Protein AF-0000000077107882 (afdb_homodimer)

Solvent-accessible surface area (backbone atoms only — not comparable to full-atom values): 14000 Å² total; per-residue (Å²): 128,52,70,68,40,51,51,29,48,51,48,39,50,51,46,45,55,56,53,46,50,47,43,66,73,50,41,94,50,70,63,85,78,59,51,70,64,58,53,50,53,54,50,49,54,51,50,53,51,51,50,50,50,54,50,49,53,50,49,51,59,58,68,69,52,69,85,74,84,61,65,67,58,48,51,51,52,50,47,45,52,19,43,19,31,18,51,11,19,50,46,16,49,55,31,33,52,53,18,32,54,40,28,81,78,65,33,44,13,60,50,28,23,51,37,31,50,50,13,42,49,52,9,49,46,46,18,28,49,42,39,38,47,42,60,62,63,74,90,128,52,70,67,40,52,50,29,48,51,49,37,50,50,45,46,56,58,51,45,49,46,42,66,73,50,40,93,50,74,59,89,77,56,50,70,64,57,52,49,54,53,50,49,55,52,52,52,50,51,50,50,50,53,49,48,53,50,49,51,60,58,68,69,52,70,86,75,84,62,64,68,59,49,51,51,52,50,47,45,53,19,42,18,30,18,52,11,20,51,46,16,48,54,32,31,51,55,19,32,54,41,27,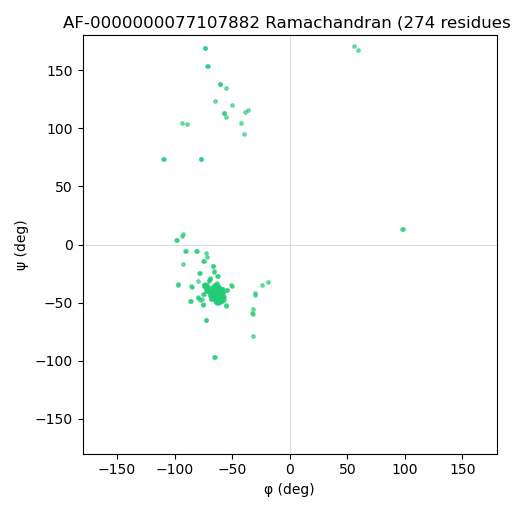81,77,65,34,43,12,60,52,28,24,50,37,31,51,50,13,42,49,52,8,49,46,47,18,28,49,42,38,39,47,44,61,61,63,73,92

Radius of gyration: 19.56 Å; Cα contacts (8 Å, |Δi|>4): 340; chains: 2; bounding box: 43×57×44 Å

Foldseek 3Di:
DDPLLVLLVVLLVLLCVLVVVVCVVCPLDVDPPDPPVVLVVSLVVLVVSLVVSVVSNVVSLPPPLPPDDPVVVNVLSVVLLVVLLVQLVVQLVVQLVVLVVCVVVVDDPSSSSSSSSVSNSSSSNSSSVSSNCCVPPVD/DDPLLVLLVVLLVLLCVLVVVVCVVCPLDNDPPDPPVVLVVSLVVLVVSLVVSVVSNVVSLPPPLDPDDDVVVNVLSVVLLVVLLVQLVVQLVVQLVVLVVCVVVPDDPSSSSSSSSVSNSSSSNSSSVSSNCCVPPVD

Sequence (278 aa):
MSFREKSAWVCFIGLLGVYGTYFVQNGFQLPDTATRAGLAYSQFWLMISLVVIMVAGHIVAAVLSPKDAEADCDERDSQIIAKSGALGGNIAMAGALLAAASAFKGATGFQVANWVLLAVFAGELVRYGMQIAKYRYWLMSFREKSAWVCFIGLLGVYGTYFVQNGFQLPDTATRAGLAYSQFWLMISLVVIMVAGHIVAAVLSPKDAEADCDERDSQIIAKSGALGGNIAMAGALLAAASAFKGATGFQVANWVLLAVFAGELVRYGMQIAKYRYWL

Organism: Hirschia baltica (strain ATCC 49814 / DSM 5838 / IFAM 1418) (NCBI:txid582402)

Nearest PDB structures (foldseek):
  7fig-assembly1_R  TM=4.615E-01  e=1.608E+00  Homo sapiens
  7fig-assembly1_R  TM=4.594E-01  e=2.551E+00  Homo sapiens
  5bun-assembly1_B  TM=2.762E-01  e=7.702E+00  Salmonella enterica subsp. enterica serovar Typhi

pLDDT: mean 80.76, std 13.55, range [45.09, 95.31]

Secondary structure (DSSP, 8-state):
--HHHHHHHHHHHHHIIIIIHHHHHH-SS--SSS-HHHHHHHHHHHHHHHHHHHHHHHHHHHHSS-SSS-HHHHHHHHHHHHHHHHHHHHHHHHHHHHHHHGGGGT--HHHHHHHHHHHHHHHHHHHHHHHHHHHHH--/--HHHHHHHHHHHHHIIIIIHHHHHH-SS--SSS-HHHHHHHHHHHHHHHHHHHHHHHHHHHHTS-SSS-HHHHHHHHHHHHHHHHHHHHHHHHHHHHHHHGGGGT--HHHHHHHHHHHHHHHHHHHHHHHHHHHHH--

Structure (mmCIF, N/CA/C/O backbone):
data_AF-0000000077107882-model_v1
#
loop_
_entity.id
_entity.type
_entity.pdbx_description
1 polymer 'Uncharacterized protein'
#
loop_
_atom_site.group_PDB
_atom_site.id
_atom_site.type_symbol
_atom_site.label_atom_id
_atom_site.label_alt_id
_atom_site.label_comp_id
_atom_site.label_asym_id
_atom_site.label_entity_id
_atom_site.label_seq_id
_atom_site.pdbx_PDB_ins_code
_atom_site.Cartn_x
_atom_site.Cartn_y
_atom_site.Cartn_z
_atom_site.occupancy
_atom_site.B_iso_or_equiv
_atom_site.auth_seq_id
_atom_site.auth_comp_id
_atom_site.auth_asym_id
_atom_site.auth_atom_id
_atom_site.pdbx_PDB_model_num
ATOM 1 N N . MET A 1 1 ? 21.641 16.484 11.008 1 74.38 1 MET A N 1
ATOM 2 C CA . MET A 1 1 ? 20.516 15.617 10.672 1 74.38 1 MET A CA 1
ATOM 3 C C . MET A 1 1 ? 19.75 15.203 11.922 1 74.38 1 MET A C 1
ATOM 5 O O . MET A 1 1 ? 20.344 14.891 12.953 1 74.38 1 MET A O 1
ATOM 9 N N . SER A 1 2 ? 18.516 15.289 11.82 1 78.38 2 SER A N 1
ATOM 10 C CA . SER A 1 2 ? 17.688 14.828 12.93 1 78.38 2 SER A CA 1
ATOM 11 C C . SER A 1 2 ? 17.688 13.305 13.039 1 78.38 2 SER A C 1
ATOM 13 O O . SER A 1 2 ? 18.094 12.617 12.102 1 78.38 2 SER A O 1
ATOM 15 N N . PHE A 1 3 ? 17.484 12.875 14.094 1 80.81 3 PHE A N 1
ATOM 16 C CA . PHE A 1 3 ? 17.391 11.438 14.312 1 80.81 3 PHE A CA 1
ATOM 17 C C . PHE A 1 3 ? 16.438 10.789 13.32 1 80.81 3 PHE A C 1
ATOM 19 O O . PHE A 1 3 ? 16.688 9.688 12.836 1 80.81 3 PHE A O 1
ATOM 26 N N . ARG A 1 4 ? 15.398 11.492 12.977 1 82.19 4 ARG A N 1
ATOM 27 C CA . ARG A 1 4 ? 14.414 10.969 12.023 1 82.19 4 ARG A CA 1
ATOM 28 C C . ARG A 1 4 ? 15.016 10.859 10.625 1 82.19 4 ARG A C 1
ATOM 30 O O . ARG A 1 4 ? 14.758 9.891 9.914 1 82.19 4 ARG A O 1
ATOM 37 N N . GLU A 1 5 ? 15.742 11.82 10.297 1 85.88 5 GLU A N 1
ATOM 38 C CA . GLU A 1 5 ? 16.406 11.781 9 1 85.88 5 GLU A CA 1
ATOM 39 C C . GLU A 1 5 ? 17.438 10.656 8.93 1 85.88 5 GLU A C 1
ATOM 41 O O . GLU A 1 5 ? 17.5 9.922 7.945 1 85.88 5 GLU A O 1
ATOM 46 N N . LYS A 1 6 ? 18.219 10.578 9.977 1 86.25 6 LYS A N 1
ATOM 47 C CA . LYS A 1 6 ? 19.219 9.508 10.039 1 86.25 6 LYS A CA 1
ATOM 48 C C . LYS A 1 6 ? 18.562 8.141 9.945 1 86.25 6 LYS A C 1
ATOM 50 O O . LYS A 1 6 ? 19.062 7.25 9.25 1 86.25 6 LYS A O 1
ATOM 55 N N . SER A 1 7 ? 17.531 7.973 10.656 1 86.62 7 SER A N 1
ATOM 56 C CA . SER A 1 7 ? 16.812 6.703 10.633 1 86.62 7 SER A CA 1
ATOM 57 C C . SER A 1 7 ? 16.25 6.41 9.25 1 86.62 7 SER A C 1
ATOM 59 O O . SER A 1 7 ? 16.266 5.262 8.797 1 86.62 7 SER A O 1
ATOM 61 N N . ALA A 1 8 ? 15.742 7.426 8.602 1 89.25 8 ALA A N 1
ATOM 62 C CA . ALA A 1 8 ? 15.242 7.258 7.242 1 89.25 8 ALA A CA 1
ATOM 63 C C . ALA A 1 8 ? 16.359 6.824 6.293 1 89.25 8 ALA A C 1
ATOM 65 O O . ALA A 1 8 ? 16.141 5.977 5.422 1 89.25 8 ALA A O 1
ATOM 66 N N . TRP A 1 9 ? 17.531 7.371 6.484 1 89.75 9 TRP A N 1
ATOM 67 C CA . TRP A 1 9 ? 18.688 6.992 5.672 1 89.75 9 TRP A CA 1
ATOM 68 C C . TRP A 1 9 ? 19.047 5.531 5.902 1 89.75 9 TRP A C 1
ATOM 70 O O . TRP A 1 9 ? 19.359 4.801 4.957 1 89.75 9 TRP A O 1
ATOM 80 N N . VAL A 1 10 ? 19.047 5.164 7.078 1 87.25 10 VAL A N 1
ATOM 81 C CA . VAL A 1 10 ? 19.406 3.791 7.426 1 87.25 10 VAL A CA 1
ATOM 82 C C . VAL A 1 10 ? 18.422 2.826 6.777 1 87.25 10 VAL A C 1
ATOM 84 O O . VAL A 1 10 ? 18.812 1.823 6.184 1 87.25 10 VAL A O 1
ATOM 87 N N . CYS A 1 11 ? 17.172 3.146 6.891 1 89.5 11 CYS A N 1
ATOM 88 C CA . CYS A 1 11 ? 16.141 2.289 6.301 1 89.5 11 CYS A CA 1
ATOM 89 C C . CYS A 1 11 ? 16.25 2.281 4.781 1 89.5 11 CYS A C 1
ATOM 91 O O . CYS A 1 11 ? 16.125 1.229 4.152 1 89.5 11 CYS A O 1
ATOM 93 N N . PHE A 1 12 ? 16.484 3.441 4.23 1 93.19 12 PHE A N 1
ATOM 94 C CA . PHE A 1 12 ? 16.594 3.572 2.783 1 93.19 12 PHE A CA 1
ATOM 95 C C . PHE A 1 12 ? 17.766 2.768 2.248 1 93.19 12 PHE A C 1
ATOM 97 O O . PHE A 1 12 ? 17.625 1.995 1.298 1 93.19 12 PHE A O 1
ATOM 104 N N . ILE A 1 13 ? 18.906 2.893 2.877 1 91.31 13 ILE A N 1
ATOM 105 C CA . ILE A 1 13 ? 20.109 2.203 2.445 1 91.31 13 ILE A CA 1
ATOM 106 C C . ILE A 1 13 ? 19.969 0.704 2.697 1 91.31 13 ILE A C 1
ATOM 108 O O . ILE A 1 13 ? 20.406 -0.114 1.886 1 91.31 13 ILE A O 1
ATOM 112 N N . GLY A 1 14 ? 19.406 0.338 3.83 1 89 14 GLY A N 1
ATOM 113 C CA . GLY A 1 14 ? 19.141 -1.065 4.098 1 89 14 GLY A CA 1
ATOM 114 C C . GLY A 1 14 ? 18.234 -1.71 3.059 1 89 14 GLY A C 1
ATOM 115 O O . GLY A 1 14 ? 18.5 -2.828 2.609 1 89 14 GLY A O 1
ATOM 116 N N . LEU A 1 15 ? 17.25 -0.974 2.666 1 90.88 15 LEU A N 1
ATOM 117 C CA . LEU A 1 15 ? 16.344 -1.45 1.626 1 90.88 15 LEU A CA 1
ATOM 118 C C . LEU A 1 15 ? 17.078 -1.66 0.312 1 90.88 15 LEU A C 1
ATOM 120 O O . LEU A 1 15 ? 16.984 -2.725 -0.303 1 90.88 15 LEU A O 1
ATOM 124 N N . LEU A 1 16 ? 17.812 -0.657 -0.089 1 90.38 16 LEU A N 1
ATOM 125 C CA . LEU A 1 16 ? 18.562 -0.72 -1.345 1 90.38 16 LEU A CA 1
ATOM 126 C C . LEU A 1 16 ? 19.578 -1.849 -1.316 1 90.38 16 LEU A C 1
ATOM 128 O O . LEU A 1 16 ? 19.781 -2.539 -2.318 1 90.38 16 LEU A O 1
ATOM 132 N N . GLY A 1 17 ? 20.266 -1.941 -0.226 1 87.44 17 GLY A N 1
ATOM 133 C CA . GLY A 1 17 ? 21.266 -2.982 -0.106 1 87.44 17 GLY A CA 1
ATOM 134 C C . GLY A 1 17 ? 20.703 -4.383 -0.225 1 87.44 17 GLY A C 1
ATOM 135 O O . GLY A 1 17 ? 21.188 -5.195 -1.008 1 87.44 17 GLY A O 1
ATOM 136 N N . VAL A 1 18 ? 19.672 -4.672 0.501 1 84.25 18 VAL A N 1
ATOM 137 C CA . VAL A 1 18 ? 19.109 -6.023 0.547 1 84.25 18 VAL A CA 1
ATOM 138 C C . VAL A 1 18 ? 18.328 -6.305 -0.734 1 84.25 18 VAL A C 1
ATOM 140 O O . VAL A 1 18 ? 18.625 -7.273 -1.442 1 84.25 18 VAL A O 1
ATOM 143 N N . TYR A 1 19 ? 17.406 -5.441 -1.13 1 86.31 19 TYR A N 1
ATOM 144 C CA . TYR A 1 19 ? 16.516 -5.707 -2.244 1 86.31 19 TYR A CA 1
ATOM 145 C C . TYR A 1 19 ? 17.156 -5.32 -3.57 1 86.31 19 TYR A C 1
ATOM 147 O O . TYR A 1 19 ? 16.906 -5.965 -4.594 1 86.31 19 TYR A O 1
ATOM 155 N N . GLY A 1 20 ?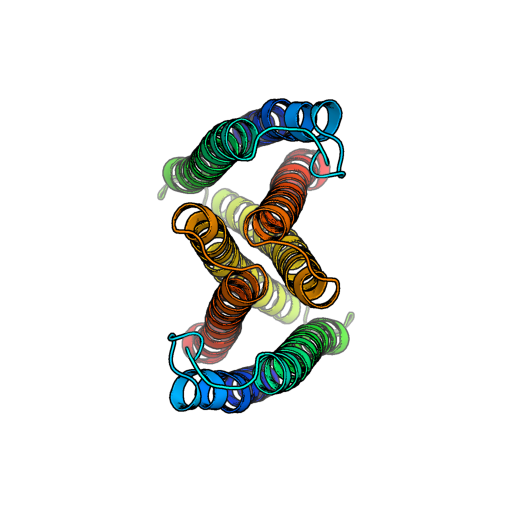 17.906 -4.27 -3.502 1 82.56 20 GLY A N 1
ATOM 156 C CA . GLY A 1 20 ? 18.641 -3.918 -4.707 1 82.56 20 GLY A CA 1
ATOM 157 C C . GLY A 1 20 ? 19.562 -5.02 -5.18 1 82.56 20 GLY A C 1
ATOM 158 O O . GLY A 1 20 ? 19.594 -5.355 -6.363 1 82.56 20 GLY A O 1
ATOM 159 N N . THR A 1 21 ? 20.297 -5.555 -4.262 1 79.88 21 THR A N 1
ATOM 160 C CA . THR A 1 21 ? 21.203 -6.641 -4.605 1 79.88 21 THR A CA 1
ATOM 161 C C . THR A 1 21 ? 20.438 -7.867 -5.09 1 79.88 21 THR A C 1
ATOM 163 O O . THR A 1 21 ? 20.844 -8.516 -6.055 1 79.88 21 THR A O 1
ATOM 166 N N . TYR A 1 22 ? 19.359 -8.18 -4.41 1 81.88 22 TYR A N 1
ATOM 167 C CA . TYR A 1 22 ? 18.562 -9.328 -4.809 1 81.88 22 TYR A CA 1
ATOM 168 C C . TYR A 1 22 ? 18.047 -9.172 -6.238 1 81.88 22 TYR A C 1
ATOM 170 O O . TYR A 1 22 ? 18.172 -10.094 -7.055 1 81.88 22 TYR A O 1
ATOM 178 N N . PHE A 1 23 ? 17.5 -8.125 -6.594 1 79.94 23 PHE A N 1
ATOM 179 C CA . PHE A 1 23 ? 16.859 -7.961 -7.891 1 79.94 23 PHE A CA 1
ATOM 180 C C . PHE A 1 23 ? 17.891 -7.742 -8.992 1 79.94 23 PHE A C 1
ATOM 182 O O . PHE A 1 23 ? 17.656 -8.078 -10.148 1 79.94 23 PHE A O 1
ATOM 189 N N . VAL A 1 24 ? 19.031 -7.242 -8.609 1 73.69 24 VAL A N 1
ATOM 190 C CA . VAL A 1 24 ? 20.109 -7.133 -9.586 1 73.69 24 VAL A CA 1
ATOM 191 C C . VAL A 1 24 ? 20.672 -8.516 -9.898 1 73.69 24 VAL A C 1
ATOM 193 O O . VAL A 1 24 ? 20.969 -8.828 -11.055 1 73.69 24 VAL A O 1
ATOM 196 N N . GLN A 1 25 ? 20.812 -9.43 -8.914 1 71.56 25 GLN A N 1
ATOM 197 C CA . GLN A 1 25 ? 21.391 -10.766 -9.094 1 71.56 25 GLN A CA 1
ATOM 198 C C . GLN A 1 25 ? 20.375 -11.711 -9.75 1 71.56 25 GLN A C 1
ATOM 200 O O . GLN A 1 25 ? 20.75 -12.531 -10.586 1 71.56 25 GLN A O 1
ATOM 205 N N . ASN A 1 26 ? 19.219 -11.695 -9.227 1 65.88 26 ASN A N 1
ATOM 206 C CA . ASN A 1 26 ? 18.25 -12.688 -9.688 1 65.88 26 ASN A CA 1
ATOM 207 C C . ASN A 1 26 ? 17.391 -12.141 -10.82 1 65.88 26 ASN A C 1
ATOM 209 O O . ASN A 1 26 ? 16.719 -12.898 -11.516 1 65.88 26 ASN A O 1
ATOM 213 N N . GLY A 1 27 ? 17.797 -10.953 -11.312 1 59.09 27 GLY A N 1
ATOM 214 C CA . GLY A 1 27 ? 16.984 -10.344 -12.352 1 59.09 27 GLY A CA 1
ATOM 215 C C . GLY A 1 27 ? 15.531 -10.156 -11.945 1 59.09 27 GLY A C 1
ATOM 216 O O . GLY A 1 27 ? 15.18 -10.328 -10.773 1 59.09 27 GLY A O 1
ATOM 217 N N . PHE A 1 28 ? 14.859 -9.477 -12.734 1 56.41 28 PHE A N 1
ATOM 218 C CA . PHE A 1 28 ? 13.398 -9.422 -12.664 1 56.41 28 PHE A CA 1
ATOM 219 C C . PHE A 1 28 ? 12.789 -10.734 -13.156 1 56.41 28 PHE A C 1
ATOM 221 O O . PHE A 1 28 ? 11.562 -10.883 -13.164 1 56.41 28 PHE A O 1
ATOM 228 N N . GLN A 1 29 ? 13.828 -11.602 -13.711 1 50.5 29 GLN A N 1
ATOM 229 C CA . GLN A 1 29 ? 13.422 -12.859 -14.336 1 50.5 29 GLN A CA 1
ATOM 230 C C . GLN A 1 29 ? 13.367 -13.992 -13.312 1 50.5 29 GLN A C 1
ATOM 232 O O . GLN A 1 29 ? 14.148 -14 -12.352 1 50.5 29 GLN A O 1
ATOM 237 N N . LEU A 1 30 ? 12.188 -14.438 -12.828 1 51.84 30 LEU A N 1
ATOM 238 C CA . LEU A 1 30 ? 12.117 -15.688 -12.078 1 51.84 30 LEU A CA 1
ATOM 239 C C . LEU A 1 30 ? 13.031 -16.734 -12.703 1 51.84 30 LEU A C 1
ATOM 241 O O . LEU A 1 30 ? 12.961 -17 -13.906 1 51.84 30 LEU A O 1
ATOM 245 N N . PRO A 1 31 ? 14.227 -16.953 -12.305 1 46.75 31 PRO A N 1
ATOM 246 C CA . PRO A 1 31 ? 15.086 -17.922 -12.977 1 46.75 31 PRO A CA 1
ATOM 247 C C . PRO A 1 31 ? 14.305 -19.141 -13.469 1 46.75 31 PRO A C 1
ATOM 249 O O . PRO A 1 31 ? 13.359 -19.578 -12.82 1 46.75 31 PRO A O 1
ATOM 252 N N . ASP A 1 32 ? 14.266 -19.312 -14.82 1 45.84 32 ASP A N 1
ATOM 253 C CA . ASP A 1 32 ? 13.883 -20.609 -15.344 1 45.84 32 ASP A CA 1
ATOM 254 C C . ASP A 1 32 ? 14.32 -21.734 -14.398 1 45.84 32 ASP A C 1
ATOM 256 O O . ASP A 1 32 ? 13.523 -22.609 -14.062 1 45.84 32 ASP A O 1
ATOM 260 N N . THR A 1 33 ? 15.727 -22.094 -14.492 1 45.09 33 THR A N 1
ATOM 261 C CA . THR A 1 33 ? 16.391 -23.297 -13.992 1 45.09 33 THR A CA 1
ATOM 262 C C . THR A 1 33 ? 16.656 -23.188 -12.492 1 45.09 33 THR A C 1
ATOM 264 O O . THR A 1 33 ? 17.312 -24.047 -11.906 1 45.09 33 THR A O 1
ATOM 267 N N . ALA A 1 34 ? 16.891 -22.016 -11.953 1 49.69 34 ALA A N 1
ATOM 268 C CA . ALA A 1 34 ? 17.312 -22.156 -10.562 1 49.69 34 ALA A CA 1
ATOM 269 C C . ALA A 1 34 ? 16.297 -22.953 -9.75 1 49.69 34 ALA A C 1
ATOM 271 O O . ALA A 1 34 ? 15.102 -22.938 -10.031 1 49.69 34 ALA A O 1
ATOM 272 N N . THR A 1 35 ? 16.703 -23.891 -8.953 1 59.97 35 THR A N 1
ATOM 273 C CA . THR A 1 35 ? 15.883 -24.859 -8.234 1 59.97 35 THR A CA 1
ATOM 274 C C . THR A 1 35 ? 14.836 -24.141 -7.383 1 59.97 35 THR A C 1
ATOM 276 O O . THR A 1 35 ? 15.102 -23.062 -6.852 1 59.97 35 THR A O 1
ATOM 279 N N . ARG A 1 36 ? 13.586 -24.266 -7.812 1 62.75 36 ARG A N 1
ATOM 280 C CA . ARG A 1 36 ? 12.422 -23.844 -7.043 1 62.75 36 ARG A CA 1
ATOM 281 C C . ARG A 1 36 ? 12.766 -23.688 -5.566 1 62.75 36 ARG A C 1
ATOM 283 O O . ARG A 1 36 ? 12.336 -22.719 -4.926 1 62.75 36 ARG A O 1
ATOM 290 N N . ALA A 1 37 ? 13.719 -24.578 -5.211 1 69.56 37 ALA A N 1
ATOM 291 C CA . ALA A 1 37 ? 14.062 -24.578 -3.791 1 69.56 37 ALA A CA 1
ATOM 292 C C . ALA A 1 37 ? 14.93 -23.359 -3.443 1 69.56 37 ALA A C 1
ATOM 294 O O . ALA A 1 37 ? 14.734 -22.734 -2.398 1 69.56 37 ALA A O 1
ATOM 295 N N . GLY A 1 38 ? 15.906 -23.047 -4.309 1 66.75 38 GLY A N 1
ATOM 296 C CA . GLY A 1 38 ? 16.766 -21.906 -4.062 1 66.75 38 GLY A CA 1
ATOM 297 C C . GLY A 1 38 ? 16.016 -20.578 -4.094 1 66.75 38 GLY A C 1
ATOM 298 O O . GLY A 1 38 ? 16.234 -19.719 -3.242 1 66.75 38 GLY A O 1
ATOM 299 N N . LEU A 1 39 ? 15.07 -20.453 -4.922 1 67.5 39 LEU A N 1
ATOM 300 C CA . LEU A 1 39 ? 14.281 -19.219 -5.043 1 67.5 39 LEU A CA 1
ATOM 301 C C . LEU A 1 39 ? 13.359 -19.047 -3.84 1 67.5 39 LEU A C 1
ATOM 303 O O . LEU A 1 39 ? 13.203 -17.938 -3.328 1 67.5 39 LEU A O 1
ATOM 307 N N . ALA A 1 40 ? 12.914 -20.203 -3.447 1 73.06 40 ALA A N 1
ATOM 308 C CA . ALA A 1 40 ? 12.039 -20.156 -2.279 1 73.06 40 ALA A CA 1
ATOM 309 C C . ALA A 1 40 ? 12.797 -19.688 -1.042 1 73.06 40 ALA A C 1
ATOM 311 O O . ALA A 1 40 ? 12.281 -18.875 -0.262 1 73.06 40 ALA A O 1
ATOM 312 N N . TYR A 1 41 ? 13.992 -20.219 -0.971 1 74.19 41 TYR A N 1
ATOM 313 C CA . TYR A 1 41 ? 14.812 -19.844 0.172 1 74.19 41 TYR A CA 1
ATOM 314 C C . TYR A 1 41 ? 15.156 -18.359 0.13 1 74.19 41 TYR A C 1
ATOM 316 O O . TYR A 1 41 ? 14.992 -17.641 1.124 1 74.19 41 TYR A O 1
ATOM 324 N N . SER A 1 42 ? 15.594 -17.891 -1.008 1 73.5 42 SER A N 1
ATOM 325 C CA . SER A 1 42 ? 15.969 -16.484 -1.158 1 73.5 42 SER A CA 1
ATOM 326 C C . SER A 1 42 ? 14.766 -15.578 -0.957 1 73.5 42 SER A C 1
ATOM 328 O O . SER A 1 42 ? 14.875 -14.531 -0.315 1 73.5 42 SER A O 1
ATOM 330 N N . GLN A 1 43 ? 13.656 -15.961 -1.539 1 76.25 43 GLN A N 1
ATOM 331 C CA . GLN A 1 43 ? 12.453 -15.148 -1.431 1 76.25 43 GLN A CA 1
ATOM 332 C C . GLN A 1 43 ? 11.977 -15.055 0.016 1 76.25 43 GLN A C 1
ATOM 334 O O . GLN A 1 43 ? 11.492 -14.008 0.455 1 76.25 43 GLN A O 1
ATOM 339 N N . PHE A 1 44 ? 12.164 -16.125 0.764 1 79.88 44 PHE A N 1
ATOM 340 C CA . PHE A 1 44 ? 11.781 -16.125 2.172 1 79.88 44 PHE A CA 1
ATOM 341 C C . PHE A 1 44 ? 12.562 -15.078 2.951 1 79.88 44 PHE A C 1
ATOM 343 O O . PHE A 1 44 ? 11.969 -14.258 3.66 1 79.88 44 PHE A O 1
ATOM 350 N N . TRP A 1 45 ? 13.828 -15.07 2.789 1 79.19 45 TRP A N 1
ATOM 351 C CA . TRP A 1 45 ? 14.656 -14.133 3.541 1 79.19 45 TRP A CA 1
ATOM 352 C C . TRP A 1 45 ? 14.422 -12.703 3.076 1 79.19 45 TRP A C 1
ATOM 354 O O . TRP A 1 45 ? 14.5 -11.766 3.873 1 79.19 45 TRP A O 1
ATOM 364 N N . LEU A 1 46 ? 14.047 -12.508 1.8 1 80 46 LEU A N 1
ATOM 365 C CA . LEU A 1 46 ? 13.695 -11.188 1.293 1 80 46 LEU A CA 1
ATOM 366 C C . LEU A 1 46 ? 12.438 -10.656 1.972 1 80 46 LEU A C 1
ATOM 368 O O . LEU A 1 46 ? 12.367 -9.484 2.342 1 80 46 LEU A O 1
ATOM 372 N N . MET A 1 47 ? 11.539 -11.562 2.146 1 84 47 MET A N 1
ATOM 373 C CA . MET A 1 47 ? 10.289 -11.172 2.787 1 84 47 MET A CA 1
ATOM 374 C C . MET A 1 47 ? 10.516 -10.781 4.242 1 84 47 MET A C 1
ATOM 376 O O . MET A 1 47 ? 10.031 -9.75 4.699 1 84 47 MET A O 1
ATOM 380 N N . ILE A 1 48 ? 11.328 -11.539 4.965 1 83.88 48 ILE A N 1
ATOM 381 C CA . ILE A 1 48 ? 11.617 -11.266 6.367 1 83.88 48 ILE A CA 1
ATOM 382 C C . ILE A 1 48 ? 12.336 -9.93 6.5 1 83.88 48 ILE A C 1
ATOM 384 O O . ILE A 1 48 ? 12.023 -9.133 7.387 1 83.88 48 ILE A O 1
ATOM 388 N N . SER A 1 49 ? 13.234 -9.719 5.598 1 84.62 49 SER A N 1
ATOM 389 C CA . SER A 1 49 ? 13.984 -8.469 5.656 1 84.62 49 SER A CA 1
ATOM 390 C C . SER A 1 49 ? 13.078 -7.262 5.43 1 84.62 49 SER A C 1
ATOM 392 O O . SER A 1 49 ? 13.227 -6.234 6.094 1 84.62 49 SER A O 1
ATOM 394 N N . LEU A 1 50 ? 12.102 -7.395 4.512 1 84.81 50 LEU A N 1
ATOM 395 C CA . LEU A 1 50 ? 11.172 -6.301 4.246 1 84.81 50 LEU A CA 1
ATOM 396 C C . LEU A 1 50 ? 10.297 -6.031 5.461 1 84.81 50 LEU A C 1
ATOM 398 O O . LEU A 1 50 ? 10.062 -4.875 5.82 1 84.81 50 LEU A O 1
ATOM 402 N N . VAL A 1 51 ? 9.898 -7.043 6.121 1 84.38 51 VAL A N 1
ATOM 403 C CA . VAL A 1 51 ? 9.086 -6.902 7.324 1 84.38 51 VAL A CA 1
ATOM 404 C C . VAL A 1 51 ? 9.891 -6.203 8.414 1 84.38 51 VAL A C 1
ATOM 406 O O . VAL A 1 51 ? 9.391 -5.285 9.07 1 84.38 51 VAL A O 1
ATOM 409 N N . VAL A 1 52 ? 11.07 -6.582 8.539 1 82.44 52 VAL A N 1
ATOM 410 C CA . VAL A 1 52 ? 11.93 -6.016 9.57 1 82.44 52 VAL A CA 1
ATOM 411 C C . VAL A 1 52 ? 12.141 -4.527 9.312 1 82.44 52 VAL A C 1
ATOM 413 O O . VAL A 1 52 ? 12.031 -3.709 10.227 1 82.44 52 VAL A O 1
ATOM 416 N N . ILE A 1 53 ? 12.391 -4.215 8.078 1 82.12 53 ILE A N 1
ATOM 417 C CA . ILE A 1 53 ? 12.641 -2.818 7.738 1 82.12 53 ILE A CA 1
ATOM 418 C C . ILE A 1 53 ? 11.367 -2.004 7.926 1 82.12 53 ILE A C 1
ATOM 420 O O . ILE A 1 53 ? 11.406 -0.878 8.43 1 82.12 53 ILE A O 1
ATOM 424 N N . MET A 1 54 ? 10.188 -2.6 7.562 1 80.69 54 MET A N 1
ATOM 425 C CA . MET A 1 54 ? 8.906 -1.926 7.758 1 80.69 54 MET A CA 1
ATOM 426 C C . MET A 1 54 ? 8.633 -1.698 9.242 1 80.69 54 MET A C 1
ATOM 428 O O . MET A 1 54 ? 8.211 -0.611 9.641 1 80.69 54 MET A O 1
ATOM 432 N N . VAL A 1 55 ? 8.883 -2.654 10.039 1 81.5 55 VAL A N 1
ATOM 433 C CA . VAL A 1 55 ? 8.672 -2.561 11.477 1 81.5 55 VAL A CA 1
ATOM 434 C C . VAL A 1 55 ? 9.656 -1.561 12.078 1 81.5 55 VAL A C 1
ATOM 436 O O . VAL A 1 55 ? 9.281 -0.75 12.93 1 81.5 55 VAL A O 1
ATOM 439 N N . ALA A 1 56 ? 10.844 -1.584 11.633 1 76.56 56 ALA A N 1
ATOM 440 C CA . ALA A 1 56 ? 11.844 -0.637 12.109 1 76.56 56 ALA A CA 1
ATOM 441 C C . ALA A 1 56 ? 11.422 0.801 11.828 1 76.56 56 ALA A C 1
ATOM 443 O O . ALA A 1 56 ? 11.555 1.676 12.688 1 76.56 56 ALA A O 1
ATOM 444 N N . GLY A 1 57 ? 10.977 1.022 10.648 1 74.25 57 GLY A N 1
ATOM 445 C CA . GLY A 1 57 ? 10.492 2.352 10.305 1 74.25 57 GLY A CA 1
ATOM 446 C C . GLY A 1 57 ? 9.352 2.822 11.195 1 74.25 57 GLY A C 1
ATOM 447 O O . GLY A 1 57 ? 9.32 3.984 11.602 1 74.25 57 GLY A O 1
ATOM 448 N N . HIS A 1 58 ? 8.484 1.866 11.523 1 72.38 58 HIS A N 1
ATOM 449 C CA . HIS A 1 58 ? 7.359 2.203 12.383 1 72.38 58 HIS A CA 1
ATOM 450 C C . HIS A 1 58 ? 7.824 2.473 13.812 1 72.38 58 HIS A C 1
ATOM 452 O O . HIS A 1 58 ? 7.301 3.369 14.477 1 72.38 58 HIS A O 1
ATOM 458 N N . ILE A 1 59 ? 8.734 1.715 14.227 1 71.5 59 ILE A N 1
ATOM 459 C CA . ILE A 1 59 ? 9.266 1.897 15.57 1 71.5 59 ILE A CA 1
ATOM 460 C C . ILE A 1 59 ? 9.93 3.268 15.68 1 71.5 59 ILE A C 1
ATOM 462 O O . ILE A 1 59 ? 9.734 3.986 16.656 1 71.5 59 ILE A O 1
ATOM 466 N N . VAL A 1 60 ? 10.641 3.66 14.734 1 67.25 60 VAL A N 1
ATOM 467 C CA . VAL A 1 60 ? 11.32 4.953 14.727 1 67.25 60 VAL A CA 1
ATOM 468 C C . VAL A 1 60 ? 10.289 6.078 14.75 1 67.25 60 VAL A C 1
ATOM 470 O O . VAL A 1 60 ? 10.438 7.051 15.492 1 67.25 60 VAL A O 1
ATOM 473 N N . ALA A 1 61 ? 9.258 5.957 13.992 1 66.94 61 ALA A N 1
ATOM 474 C CA . ALA A 1 61 ? 8.195 6.957 13.938 1 66.94 61 ALA A CA 1
ATOM 475 C C . ALA A 1 61 ? 7.512 7.094 15.297 1 66.94 61 ALA A C 1
ATOM 477 O O . ALA A 1 61 ? 7.145 8.203 15.703 1 66.94 61 ALA A O 1
ATOM 478 N N . ALA A 1 62 ? 7.371 5.969 16 1 66.25 62 ALA A N 1
ATOM 479 C CA . ALA A 1 62 ? 6.648 5.957 17.266 1 66.25 62 ALA A CA 1
ATOM 480 C C . ALA A 1 62 ? 7.527 6.477 18.406 1 66.25 62 ALA A C 1
ATOM 482 O O . ALA A 1 62 ? 7.051 7.176 19.297 1 66.25 62 ALA A O 1
ATOM 483 N N . VAL A 1 63 ? 8.688 6.07 18.5 1 61.66 63 VAL A N 1
ATOM 484 C CA . VAL A 1 63 ? 9.578 6.375 19.625 1 61.66 63 VAL A CA 1
ATOM 485 C C . VAL A 1 63 ? 10.047 7.824 19.516 1 61.66 63 VAL A C 1
ATOM 487 O O . VAL A 1 63 ? 10.203 8.5 20.547 1 61.66 63 VAL A O 1
ATOM 490 N N . LEU A 1 64 ? 10.242 8.32 18.406 1 55.88 64 LEU A N 1
ATOM 491 C CA . LEU A 1 64 ? 10.859 9.641 18.266 1 55.88 64 LEU A CA 1
ATOM 492 C C . LEU A 1 64 ? 9.797 10.734 18.266 1 55.88 64 LEU A C 1
ATOM 494 O O . LEU A 1 64 ? 10.117 11.914 18.078 1 55.88 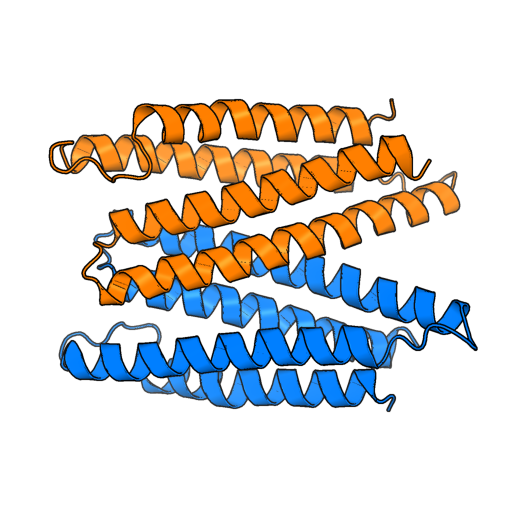64 LEU A O 1
ATOM 498 N N . SER A 1 65 ? 8.469 10.453 18.266 1 53.97 65 SER A N 1
ATOM 499 C CA . SER A 1 65 ? 7.461 11.469 18.531 1 53.97 65 SER A CA 1
ATOM 500 C C . SER A 1 65 ? 7.371 11.773 20.031 1 53.97 65 SER A C 1
ATOM 502 O O . SER A 1 65 ? 6.672 11.078 20.766 1 53.97 65 SER A O 1
ATOM 504 N N . PRO A 1 66 ? 8.305 12.453 20.562 1 50.12 66 PRO A N 1
ATOM 505 C CA . PRO A 1 66 ? 8.18 12.789 21.984 1 50.12 66 PRO A CA 1
ATOM 506 C C . PRO A 1 66 ? 6.891 13.555 22.297 1 50.12 66 PRO A C 1
ATOM 508 O O . PRO A 1 66 ? 6.406 14.32 21.453 1 50.12 66 PRO A O 1
ATOM 511 N N . LYS A 1 67 ? 5.871 12.945 23.109 1 54.81 67 LYS A N 1
ATOM 512 C CA . LYS A 1 67 ? 4.656 13.578 23.609 1 54.81 67 LYS A CA 1
ATOM 513 C C . LYS A 1 67 ? 4.887 15.055 23.906 1 54.81 67 LYS A C 1
ATOM 515 O O . LYS A 1 67 ? 3.986 15.883 23.734 1 54.81 67 LYS A O 1
ATOM 520 N N . ASP A 1 68 ? 5.855 15.336 24.812 1 47.41 68 ASP A N 1
ATOM 521 C CA . ASP A 1 68 ? 5.871 16.625 25.5 1 47.41 68 ASP A CA 1
ATOM 522 C C . ASP A 1 68 ? 6.141 17.766 24.516 1 47.41 68 ASP A C 1
ATOM 524 O O . ASP A 1 68 ? 5.434 18.766 24.5 1 47.41 68 ASP A O 1
ATOM 528 N N . ALA A 1 69 ? 7.453 18.234 24.406 1 51.25 69 ALA A N 1
ATOM 529 C CA . ALA A 1 69 ? 7.945 19.594 24.469 1 51.25 69 ALA A CA 1
ATOM 530 C C . ALA A 1 69 ? 7.582 20.375 23.203 1 51.25 69 ALA A C 1
ATOM 532 O O . ALA A 1 69 ? 7.23 21.562 23.281 1 51.25 69 ALA A O 1
ATOM 533 N N . GLU A 1 70 ? 8.055 20.141 21.766 1 58.88 70 GLU A N 1
ATOM 534 C CA . GLU A 1 70 ? 7.891 21.172 20.734 1 58.88 70 GLU A CA 1
ATOM 535 C C . GLU A 1 70 ? 6.828 20.766 19.719 1 58.88 70 GLU A C 1
ATOM 537 O O . GLU A 1 70 ? 7.145 20.172 18.688 1 58.88 70 GLU A O 1
ATOM 542 N N . ALA A 1 71 ? 5.488 20.797 20.062 1 63.09 71 ALA A N 1
ATOM 543 C CA . ALA A 1 71 ? 4.242 20.484 19.375 1 63.09 71 ALA A CA 1
ATOM 544 C C . ALA A 1 71 ? 4.355 20.734 17.875 1 63.09 71 ALA A C 1
ATOM 546 O O . ALA A 1 71 ? 3.9 19.938 17.062 1 63.09 71 ALA A O 1
ATOM 547 N N . ASP A 1 72 ? 4.984 21.875 17.594 1 69.44 72 ASP A N 1
ATOM 548 C CA . ASP A 1 72 ? 5.098 22.234 16.188 1 69.44 72 ASP A CA 1
ATOM 549 C C . ASP A 1 72 ? 5.992 21.25 15.43 1 69.44 72 ASP A C 1
ATOM 551 O O . ASP A 1 72 ? 5.699 20.891 14.289 1 69.44 72 ASP A O 1
ATOM 555 N N . CYS A 1 73 ? 7.086 20.891 16.109 1 71 73 CYS A N 1
ATOM 556 C CA . CYS A 1 73 ? 8 19.938 15.5 1 71 73 CYS A CA 1
ATOM 557 C C . CYS A 1 73 ? 7.328 18.594 15.297 1 71 73 CYS A C 1
ATOM 559 O O . CYS A 1 73 ? 7.527 17.938 14.273 1 71 73 CYS A O 1
ATOM 561 N N . ASP A 1 74 ? 6.48 18.312 16.203 1 77 74 ASP A N 1
ATOM 562 C CA . ASP A 1 74 ? 5.785 17.031 16.125 1 77 74 ASP A CA 1
ATOM 563 C C . ASP A 1 74 ? 4.777 17.016 14.984 1 77 74 ASP A C 1
ATOM 565 O O . ASP A 1 74 ? 4.648 16.016 14.281 1 77 74 ASP A O 1
ATOM 569 N N . GLU A 1 75 ? 4.125 18.188 14.875 1 80.12 75 GLU A N 1
ATOM 570 C CA . GLU A 1 75 ? 3.146 18.25 13.797 1 80.12 75 GLU A CA 1
ATOM 571 C C . GLU A 1 75 ? 3.82 18.141 12.43 1 80.12 75 GLU A C 1
ATOM 573 O O . GLU A 1 75 ? 3.309 17.469 11.531 1 80.12 75 GLU A O 1
ATOM 578 N N . ARG A 1 76 ? 4.93 18.797 12.289 1 83.06 76 ARG A N 1
ATOM 579 C CA . ARG A 1 76 ? 5.684 18.719 11.039 1 83.06 76 ARG A CA 1
ATOM 580 C C . ARG A 1 76 ? 6.141 17.297 10.758 1 83.06 76 ARG A C 1
ATOM 582 O O . ARG A 1 76 ? 6.016 16.812 9.633 1 83.06 76 ARG A O 1
ATOM 589 N N . ASP A 1 77 ? 6.715 16.656 11.688 1 83.88 77 ASP A N 1
ATOM 590 C CA . ASP A 1 77 ? 7.164 15.273 11.539 1 83.88 77 ASP A CA 1
ATOM 591 C C . ASP A 1 77 ? 6.004 14.352 11.156 1 83.88 77 ASP A C 1
ATOM 593 O O . ASP A 1 77 ? 6.148 13.484 10.297 1 83.88 77 ASP A O 1
ATOM 597 N N . SER A 1 78 ? 4.871 14.594 11.789 1 84.12 78 SER A N 1
ATOM 598 C CA . SER A 1 78 ? 3.695 13.781 11.5 1 84.12 78 SER A CA 1
ATOM 599 C C . SER A 1 78 ? 3.238 13.953 10.055 1 84.12 78 SER A C 1
ATOM 601 O O . SER A 1 78 ? 2.826 12.984 9.414 1 84.12 78 SER A O 1
ATOM 603 N N . GLN A 1 79 ? 3.387 15.164 9.664 1 85.75 79 GLN A N 1
ATOM 604 C CA . GLN A 1 79 ? 2.994 15.445 8.281 1 85.75 79 GLN A CA 1
ATOM 605 C C . GLN A 1 79 ? 3.949 14.781 7.297 1 85.75 79 GLN A C 1
ATOM 607 O O . GLN A 1 79 ? 3.516 14.234 6.277 1 85.75 79 GLN A O 1
ATOM 612 N N . ILE A 1 80 ? 5.211 14.867 7.52 1 87.81 80 ILE A N 1
ATOM 613 C CA . ILE A 1 80 ? 6.211 14.258 6.648 1 87.81 80 ILE A CA 1
ATOM 614 C C . ILE A 1 80 ? 5.98 12.75 6.574 1 87.81 80 ILE A C 1
ATOM 616 O O . ILE A 1 80 ? 5.965 12.172 5.488 1 87.81 80 ILE A O 1
ATOM 620 N N . ILE A 1 81 ? 5.695 12.117 7.691 1 86.56 81 ILE A N 1
ATOM 621 C CA . ILE A 1 81 ? 5.5 10.672 7.77 1 86.56 81 ILE A CA 1
ATOM 622 C C . ILE A 1 81 ? 4.203 10.289 7.055 1 86.56 81 ILE A C 1
ATOM 624 O O . ILE A 1 81 ? 4.164 9.305 6.32 1 86.56 81 ILE A O 1
ATOM 628 N N . ALA A 1 82 ? 3.193 11.078 7.242 1 89.62 82 ALA A N 1
ATOM 629 C CA . ALA A 1 82 ? 1.907 10.797 6.613 1 89.62 82 ALA A CA 1
ATOM 630 C C . ALA A 1 82 ? 1.995 10.93 5.098 1 89.62 82 ALA A C 1
ATOM 632 O O . ALA A 1 82 ? 1.526 10.062 4.359 1 89.62 82 ALA A O 1
ATOM 633 N N . LYS A 1 83 ? 2.613 11.984 4.676 1 91.19 83 LYS A N 1
ATOM 634 C CA . LYS A 1 83 ? 2.713 12.242 3.242 1 91.19 83 LYS A CA 1
ATOM 635 C C . LYS A 1 83 ? 3.611 11.211 2.564 1 91.19 83 LYS A C 1
ATOM 637 O O . LYS A 1 83 ? 3.291 10.719 1.479 1 91.19 83 LYS A O 1
ATOM 642 N N . SER A 1 84 ? 4.727 10.977 3.146 1 92.62 84 SER A N 1
ATOM 643 C CA . SER A 1 84 ? 5.621 9.969 2.584 1 92.62 84 SER A CA 1
ATOM 644 C C . SER A 1 84 ? 4.98 8.586 2.607 1 92.62 84 SER A C 1
ATOM 646 O O . SER A 1 84 ? 5.141 7.805 1.664 1 92.62 84 SER A O 1
ATOM 648 N N . GLY A 1 85 ? 4.262 8.281 3.658 1 91.31 85 GLY A N 1
ATOM 649 C CA . GLY A 1 85 ? 3.545 7.02 3.754 1 91.31 85 GLY A CA 1
ATOM 650 C C . GLY A 1 85 ? 2.469 6.859 2.697 1 91.31 85 GLY A C 1
ATOM 651 O O . GLY A 1 85 ? 2.307 5.781 2.125 1 91.31 85 GLY A O 1
ATOM 652 N N . ALA A 1 86 ? 1.763 7.898 2.539 1 91.75 86 ALA A N 1
ATOM 653 C CA . ALA A 1 86 ? 0.711 7.875 1.526 1 91.75 86 ALA A CA 1
ATOM 654 C C . ALA A 1 86 ? 1.295 7.645 0.135 1 91.75 86 ALA A C 1
ATOM 656 O O . ALA A 1 86 ? 0.781 6.828 -0.633 1 91.75 86 ALA A O 1
ATOM 657 N N . LEU A 1 87 ? 2.357 8.359 -0.167 1 92.62 87 LEU A N 1
ATOM 658 C CA . LEU A 1 87 ? 2.982 8.219 -1.477 1 92.62 87 LEU A CA 1
ATOM 659 C C . LEU A 1 87 ? 3.551 6.812 -1.654 1 92.62 87 LEU A C 1
ATOM 661 O O . LEU A 1 87 ? 3.318 6.168 -2.68 1 92.62 87 LEU A O 1
ATOM 665 N N . GLY A 1 88 ? 4.277 6.391 -0.7 1 94.31 88 GLY A N 1
ATOM 666 C CA . GLY A 1 88 ? 4.809 5.039 -0.758 1 94.31 88 GLY A CA 1
ATOM 667 C C . GLY A 1 88 ? 3.729 3.979 -0.856 1 94.31 88 GLY A C 1
ATOM 668 O O . GLY A 1 88 ? 3.863 3.016 -1.614 1 94.31 88 GLY A O 1
ATOM 669 N N . GLY A 1 89 ? 2.711 4.156 -0.07 1 93.88 89 GLY A N 1
ATOM 670 C CA . GLY A 1 89 ? 1.588 3.234 -0.121 1 93.88 89 GLY A CA 1
ATOM 671 C C . GLY A 1 89 ? 0.916 3.186 -1.48 1 93.88 89 GLY A C 1
ATOM 672 O O . GLY A 1 89 ? 0.583 2.107 -1.976 1 93.88 89 GLY A O 1
ATOM 673 N N . ASN A 1 90 ? 0.694 4.355 -2.061 1 92.31 90 ASN A N 1
ATOM 674 C CA . ASN A 1 90 ? 0.076 4.41 -3.381 1 92.31 90 ASN A CA 1
ATOM 675 C C . ASN A 1 90 ? 0.916 3.676 -4.422 1 92.31 90 ASN A C 1
ATOM 677 O O . ASN A 1 90 ? 0.377 2.951 -5.262 1 92.31 90 ASN A O 1
ATOM 681 N N . ILE A 1 91 ? 2.15 3.875 -4.375 1 94.44 91 ILE A N 1
ATOM 682 C CA . ILE A 1 91 ? 3.051 3.215 -5.312 1 94.44 91 ILE A CA 1
ATOM 683 C C . ILE A 1 91 ? 3.029 1.707 -5.074 1 94.44 91 ILE A C 1
ATOM 685 O O . ILE A 1 91 ? 2.945 0.923 -6.023 1 94.44 91 ILE A O 1
ATOM 689 N N . ALA A 1 92 ? 3.09 1.335 -3.859 1 95.31 92 ALA A N 1
ATOM 690 C CA . ALA A 1 92 ? 3.064 -0.086 -3.521 1 95.31 92 ALA A CA 1
ATOM 691 C C . ALA A 1 92 ? 1.752 -0.73 -3.957 1 95.31 92 ALA A C 1
ATOM 693 O O . ALA A 1 92 ? 1.745 -1.843 -4.488 1 95.31 92 ALA A O 1
ATOM 694 N N . MET A 1 93 ? 0.633 -0.092 -3.752 1 94 93 MET A N 1
ATOM 695 C CA . MET A 1 93 ? -0.669 -0.64 -4.121 1 94 93 MET A CA 1
ATOM 696 C C . MET A 1 93 ? -0.798 -0.765 -5.633 1 94 93 MET A C 1
ATOM 698 O O . MET A 1 93 ? -1.281 -1.779 -6.141 1 94 93 MET A O 1
ATOM 702 N N . ALA A 1 94 ? -0.356 0.243 -6.305 1 92.38 94 ALA A N 1
ATOM 703 C CA . ALA A 1 94 ? -0.36 0.177 -7.762 1 92.38 94 ALA A CA 1
ATOM 704 C C . ALA A 1 94 ? 0.522 -0.964 -8.266 1 92.38 94 ALA A C 1
ATOM 706 O O . ALA A 1 94 ? 0.124 -1.722 -9.148 1 92.38 94 ALA A O 1
ATOM 707 N N . GLY A 1 95 ? 1.679 -1.053 -7.707 1 94.69 95 GLY A N 1
ATOM 708 C CA . GLY A 1 95 ? 2.576 -2.137 -8.07 1 94.69 95 GLY A CA 1
ATOM 709 C C . GLY A 1 95 ? 2.02 -3.51 -7.742 1 94.69 95 GLY A C 1
ATOM 710 O O . GLY A 1 95 ? 2.207 -4.461 -8.5 1 94.69 95 GLY A O 1
ATOM 711 N N . ALA A 1 96 ? 1.395 -3.627 -6.57 1 95.06 96 ALA A N 1
ATOM 712 C CA . ALA A 1 96 ? 0.791 -4.895 -6.164 1 95.06 96 ALA A CA 1
ATOM 713 C C . ALA A 1 96 ? -0.304 -5.316 -7.141 1 95.06 96 ALA A C 1
ATOM 715 O O . ALA A 1 96 ? -0.453 -6.5 -7.445 1 95.06 96 ALA A O 1
ATOM 716 N N . LEU A 1 97 ? -1.049 -4.406 -7.633 1 93.31 97 LEU A N 1
ATOM 717 C CA . LEU A 1 97 ? -2.078 -4.711 -8.625 1 93.31 97 LEU A CA 1
ATOM 718 C C . LEU A 1 97 ? -1.451 -5.184 -9.93 1 93.31 97 LEU A C 1
ATOM 720 O O . LEU A 1 97 ? -1.949 -6.121 -10.562 1 93.31 97 LEU A O 1
ATOM 724 N N . LEU A 1 98 ? -0.387 -4.559 -10.32 1 93.31 98 LEU A N 1
ATOM 725 C CA . LEU A 1 98 ? 0.333 -5.008 -11.508 1 93.31 98 LEU A CA 1
ATOM 726 C C . LEU A 1 98 ? 0.899 -6.41 -11.305 1 93.31 98 LEU A C 1
ATOM 728 O O . LEU A 1 98 ? 0.887 -7.227 -12.227 1 93.31 98 LEU A O 1
ATOM 732 N N . ALA A 1 99 ? 1.388 -6.605 -10.102 1 93.75 99 ALA A N 1
ATOM 733 C CA . ALA A 1 99 ? 1.885 -7.938 -9.766 1 93.75 99 ALA A CA 1
ATOM 734 C C . ALA A 1 99 ? 0.776 -8.984 -9.875 1 93.75 99 ALA A C 1
ATOM 736 O O . ALA A 1 99 ? 0.985 -10.062 -10.422 1 93.75 99 ALA A O 1
ATOM 737 N N . ALA A 1 100 ? -0.379 -8.648 -9.383 1 93.06 100 ALA A N 1
ATOM 738 C CA . ALA A 1 100 ? -1.519 -9.562 -9.453 1 93.06 100 ALA A CA 1
ATOM 739 C C . ALA A 1 100 ? -1.913 -9.828 -10.898 1 93.06 100 ALA A C 1
ATOM 741 O O . ALA A 1 100 ? -2.297 -10.953 -11.25 1 93.06 100 ALA A O 1
ATOM 742 N N . ALA A 1 101 ? -1.812 -8.859 -11.742 1 91.38 101 ALA A N 1
ATOM 743 C CA . ALA A 1 101 ? -2.184 -8.984 -13.148 1 91.38 101 ALA A CA 1
ATOM 744 C C . ALA A 1 101 ? -1.271 -9.969 -13.875 1 91.38 101 ALA A C 1
ATOM 746 O O . ALA A 1 101 ? -1.651 -10.539 -14.898 1 91.38 101 ALA A O 1
ATOM 747 N N . SER A 1 102 ? -0.1 -10.18 -13.336 1 90.69 102 SER A N 1
ATOM 748 C CA . SER A 1 102 ? 0.826 -11.102 -13.984 1 90.69 102 SER A CA 1
ATOM 749 C C . SER A 1 102 ? 0.306 -12.539 -13.938 1 90.69 102 SER A C 1
ATOM 751 O O . SER A 1 102 ? 0.746 -13.391 -14.711 1 90.69 102 SER A O 1
ATOM 753 N N . ALA A 1 103 ? -0.625 -12.789 -13.055 1 88.06 103 ALA A N 1
ATOM 754 C CA . ALA A 1 103 ? -1.23 -14.117 -12.969 1 88.06 103 ALA A CA 1
ATOM 755 C C . ALA A 1 103 ? -1.964 -14.469 -14.258 1 88.06 103 ALA A C 1
ATOM 757 O O . ALA A 1 103 ? -2.051 -15.641 -14.625 1 88.06 103 ALA A O 1
ATOM 758 N N . PHE A 1 104 ? -2.418 -13.492 -14.969 1 87 104 PHE A N 1
ATOM 759 C CA . PHE A 1 104 ? -3.158 -13.727 -16.203 1 87 104 PHE A CA 1
ATOM 760 C C . PHE A 1 104 ? -2.223 -14.148 -17.328 1 87 104 PHE A C 1
ATOM 762 O O . PHE A 1 104 ? -2.666 -14.695 -18.344 1 87 104 PHE A O 1
ATOM 769 N N . LYS A 1 105 ? -0.955 -13.977 -17.156 1 87.31 105 LYS A N 1
ATOM 770 C CA . LYS A 1 105 ? 0.033 -14.406 -18.141 1 87.31 105 LYS A CA 1
ATOM 771 C C . LYS A 1 105 ? 0.652 -15.742 -17.75 1 87.31 105 LYS A C 1
ATOM 773 O O . LYS A 1 105 ? 1.647 -16.172 -18.344 1 87.31 105 LYS A O 1
ATOM 778 N N . GLY A 1 106 ? 0.129 -16.344 -16.625 1 85.44 106 GLY A N 1
ATOM 779 C CA . GLY A 1 106 ? 0.57 -17.672 -16.25 1 85.44 106 GLY A CA 1
ATOM 780 C C . GLY A 1 106 ? 1.65 -17.672 -15.188 1 85.44 106 GLY A C 1
ATOM 781 O O . GLY A 1 106 ? 2.324 -18.672 -14.969 1 85.44 106 GLY A O 1
ATOM 782 N N . ALA A 1 107 ? 1.819 -16.531 -14.594 1 85.5 107 ALA A N 1
ATOM 783 C CA . ALA A 1 107 ? 2.82 -16.469 -13.531 1 85.5 107 ALA A CA 1
ATOM 784 C C . ALA A 1 107 ? 2.467 -17.422 -12.391 1 85.5 107 ALA A C 1
ATOM 786 O O . ALA A 1 107 ? 1.298 -17.547 -12.016 1 85.5 107 ALA A O 1
ATOM 787 N N . THR A 1 108 ? 3.471 -18.109 -11.875 1 87.38 108 THR A N 1
ATOM 788 C CA . THR A 1 108 ? 3.287 -19 -10.727 1 87.38 108 THR A CA 1
ATOM 789 C C . THR A 1 108 ? 3.107 -18.203 -9.445 1 87.38 108 THR A C 1
ATOM 791 O O . THR A 1 108 ? 3.271 -16.969 -9.445 1 87.38 108 THR A O 1
ATOM 794 N N . GLY A 1 109 ? 2.713 -18.875 -8.391 1 86.44 109 GLY A N 1
ATOM 795 C CA . GLY A 1 109 ? 2.574 -18.219 -7.102 1 86.44 109 GLY A CA 1
ATOM 796 C C . GLY A 1 109 ? 3.836 -17.5 -6.66 1 86.44 109 GLY A C 1
ATOM 797 O O . GLY A 1 109 ? 3.779 -16.344 -6.215 1 86.44 109 GLY A O 1
ATOM 798 N N . PHE A 1 110 ? 4.957 -18.125 -6.922 1 85.69 110 PHE A N 1
ATOM 799 C CA . PHE A 1 110 ? 6.234 -17.562 -6.512 1 85.69 110 PHE A CA 1
ATOM 800 C C . PHE A 1 110 ? 6.594 -16.359 -7.379 1 85.69 110 PHE A C 1
ATOM 802 O O . PHE A 1 110 ? 7.168 -15.383 -6.887 1 85.69 110 PHE A O 1
ATOM 809 N N . GLN A 1 111 ? 6.246 -16.484 -8.602 1 86.06 111 GLN A N 1
ATOM 810 C CA . GLN A 1 111 ? 6.535 -15.359 -9.492 1 86.06 111 GLN A CA 1
ATOM 811 C C . GLN A 1 111 ? 5.711 -14.133 -9.117 1 86.06 111 GLN A C 1
ATOM 813 O O . GLN A 1 111 ? 6.23 -13.016 -9.078 1 86.06 111 GLN A O 1
ATOM 818 N N . VAL A 1 112 ? 4.445 -14.367 -8.828 1 89.06 112 VAL A N 1
ATOM 819 C CA . VAL A 1 112 ? 3.602 -13.258 -8.406 1 89.06 112 VAL A CA 1
ATOM 820 C C . VAL A 1 112 ? 4.113 -12.688 -7.086 1 89.06 112 VAL A C 1
ATOM 822 O O . VAL A 1 112 ? 4.188 -11.469 -6.914 1 89.06 112 VAL A O 1
ATOM 825 N N . ALA A 1 113 ? 4.504 -13.531 -6.227 1 90.69 113 ALA A N 1
ATOM 826 C CA . ALA A 1 113 ? 5.039 -13.102 -4.938 1 90.69 113 ALA A CA 1
ATOM 827 C C . ALA A 1 113 ? 6.27 -12.219 -5.125 1 90.69 113 ALA A C 1
ATOM 829 O O . ALA A 1 113 ? 6.438 -11.219 -4.426 1 90.69 113 ALA A O 1
ATOM 830 N N . ASN A 1 114 ? 7.086 -12.547 -6.055 1 87.88 114 ASN A N 1
ATOM 831 C CA . ASN A 1 114 ? 8.273 -11.758 -6.336 1 87.88 114 ASN A CA 1
ATOM 832 C C . ASN A 1 114 ? 7.918 -10.352 -6.824 1 87.88 114 ASN A C 1
ATOM 834 O O . ASN A 1 114 ? 8.531 -9.367 -6.414 1 87.88 114 ASN A O 1
ATOM 838 N N . TRP A 1 115 ? 6.969 -10.312 -7.629 1 90.19 115 TRP A N 1
ATOM 839 C CA . TRP A 1 115 ? 6.523 -9.016 -8.141 1 90.19 115 TRP A CA 1
ATOM 840 C C . TRP A 1 115 ? 5.895 -8.188 -7.031 1 90.19 115 TRP A C 1
ATOM 842 O O . TRP A 1 115 ? 6.035 -6.957 -7.012 1 90.19 115 TRP A O 1
ATOM 852 N N . VAL A 1 116 ? 5.18 -8.844 -6.141 1 93.19 116 VAL A N 1
ATOM 853 C CA . VAL A 1 116 ? 4.594 -8.148 -5 1 93.19 116 VAL A CA 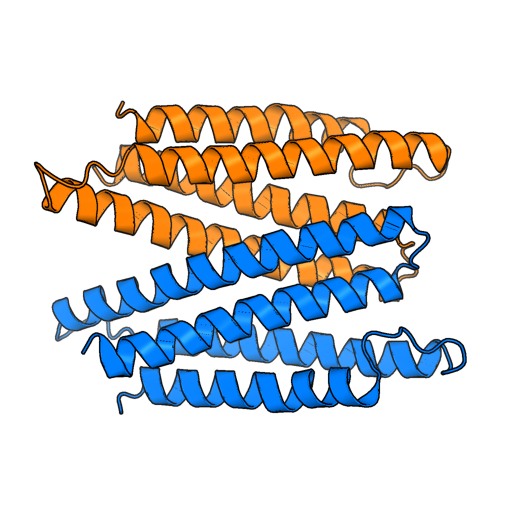1
ATOM 854 C C . VAL A 1 116 ? 5.699 -7.566 -4.121 1 93.19 116 VAL A C 1
ATOM 856 O O . VAL A 1 116 ? 5.617 -6.414 -3.686 1 93.19 116 VAL A O 1
ATOM 859 N N . LEU A 1 117 ? 6.73 -8.328 -3.902 1 91.88 117 LEU A N 1
ATOM 860 C CA . LEU A 1 117 ? 7.852 -7.852 -3.1 1 91.88 117 LEU A CA 1
ATOM 861 C C . LEU A 1 117 ? 8.523 -6.648 -3.758 1 91.88 117 LEU A C 1
ATOM 863 O O . LEU A 1 117 ? 8.891 -5.691 -3.078 1 91.88 117 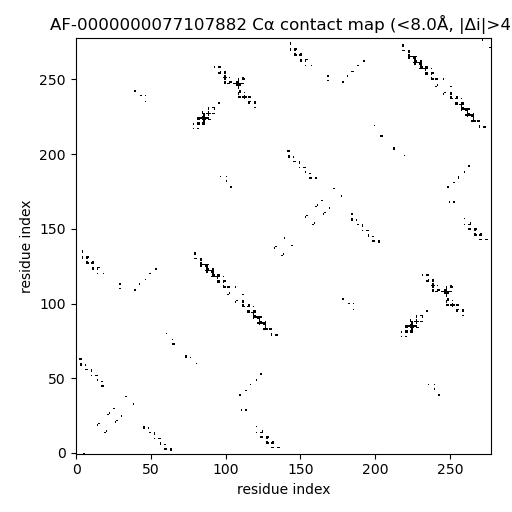LEU A O 1
ATOM 867 N N . LEU A 1 118 ? 8.641 -6.699 -5.031 1 90.62 118 LEU A N 1
ATOM 868 C CA . LEU A 1 118 ? 9.211 -5.574 -5.762 1 90.62 118 LEU A CA 1
ATOM 869 C C . LEU A 1 118 ? 8.344 -4.328 -5.605 1 90.62 118 LEU A C 1
ATOM 871 O O . LEU A 1 118 ? 8.867 -3.221 -5.449 1 90.62 118 LEU A O 1
ATOM 875 N N . ALA A 1 119 ? 7.035 -4.531 -5.66 1 94.06 119 ALA A N 1
ATOM 876 C CA . ALA A 1 119 ? 6.102 -3.42 -5.512 1 94.06 119 ALA A CA 1
ATOM 877 C C . ALA A 1 119 ? 6.219 -2.789 -4.125 1 94.06 119 ALA A C 1
ATOM 879 O O . ALA A 1 119 ? 6.273 -1.563 -3.998 1 94.06 119 ALA A O 1
ATOM 880 N N . VAL A 1 120 ? 6.246 -3.633 -3.082 1 94.06 120 VAL A N 1
ATOM 881 C CA . VAL A 1 120 ? 6.355 -3.137 -1.715 1 94.06 120 VAL A CA 1
ATOM 882 C C . VAL A 1 120 ? 7.715 -2.471 -1.513 1 94.06 120 VAL A C 1
ATOM 884 O O . VAL A 1 120 ? 7.805 -1.404 -0.899 1 94.06 120 VAL A O 1
ATOM 887 N N . PHE A 1 121 ? 8.727 -3.086 -2.076 1 92.19 121 PHE A N 1
ATOM 888 C CA . PHE A 1 121 ? 10.07 -2.518 -2.025 1 92.19 121 PHE A CA 1
ATOM 889 C C . PHE A 1 121 ? 10.102 -1.138 -2.672 1 92.19 121 PHE A C 1
ATOM 891 O O . PHE A 1 121 ? 10.641 -0.189 -2.098 1 92.19 121 PHE A O 1
ATOM 898 N N . ALA A 1 122 ? 9.562 -0.971 -3.814 1 93.62 122 ALA A N 1
ATOM 899 C CA . ALA A 1 122 ? 9.523 0.311 -4.516 1 93.62 122 ALA A CA 1
ATOM 900 C C . ALA A 1 122 ? 8.773 1.36 -3.699 1 93.62 122 ALA A C 1
ATOM 902 O O . ALA A 1 122 ? 9.219 2.508 -3.596 1 93.62 122 ALA A O 1
ATOM 903 N N . GLY A 1 123 ? 7.59 0.931 -3.123 1 95.31 123 GLY A N 1
ATOM 904 C CA . GLY A 1 123 ? 6.828 1.833 -2.273 1 95.31 123 GLY A CA 1
ATOM 905 C C . GLY A 1 123 ? 7.605 2.309 -1.062 1 95.31 123 GLY A C 1
ATOM 906 O O . GLY A 1 123 ? 7.598 3.5 -0.74 1 95.31 123 GLY A O 1
ATOM 907 N N . GLU A 1 124 ? 8.312 1.407 -0.436 1 93.38 124 GLU A N 1
ATOM 908 C CA . GLU A 1 124 ? 9.102 1.758 0.741 1 93.38 124 GLU A CA 1
ATOM 909 C C . GLU A 1 124 ? 10.289 2.645 0.368 1 93.38 124 GLU A C 1
ATOM 911 O O . GLU A 1 124 ? 10.641 3.562 1.11 1 93.38 124 GLU A O 1
ATOM 916 N N . LEU A 1 125 ? 10.883 2.328 -0.723 1 93.56 125 LEU A N 1
ATOM 917 C CA . LEU A 1 125 ? 11.984 3.162 -1.186 1 93.56 125 LEU A CA 1
ATOM 918 C C . LEU A 1 125 ? 11.531 4.602 -1.395 1 93.56 125 LEU A C 1
ATOM 920 O O . LEU A 1 125 ? 12.219 5.539 -0.998 1 93.56 125 LEU A O 1
ATOM 924 N N . VAL A 1 126 ? 10.422 4.738 -1.956 1 95.06 126 VAL A N 1
ATOM 925 C CA . VAL A 1 126 ? 9.891 6.07 -2.211 1 95.06 126 VAL A CA 1
ATOM 926 C C . VAL A 1 126 ? 9.508 6.738 -0.892 1 95.06 126 VAL A C 1
ATOM 928 O O . VAL A 1 126 ? 9.742 7.934 -0.7 1 95.06 126 VAL A O 1
ATOM 931 N N . ARG A 1 127 ? 8.883 5.934 -0.028 1 93.62 127 ARG A N 1
ATOM 932 C CA . ARG A 1 127 ? 8.5 6.449 1.282 1 93.62 127 ARG A CA 1
ATOM 933 C C . ARG A 1 127 ? 9.711 7.035 2.012 1 93.62 127 ARG A C 1
ATOM 935 O O . ARG A 1 127 ? 9.688 8.195 2.426 1 93.62 127 ARG A O 1
ATOM 942 N N . TYR A 1 128 ? 10.719 6.312 2.117 1 93.31 128 TYR A N 1
ATOM 943 C CA . TYR A 1 128 ? 11.883 6.781 2.855 1 93.31 128 TYR A CA 1
ATOM 944 C C . TYR A 1 128 ? 12.648 7.836 2.061 1 93.31 128 TYR A C 1
ATOM 946 O O . TYR A 1 128 ? 13.227 8.758 2.639 1 93.31 128 TYR A O 1
ATOM 954 N N . GLY A 1 129 ? 12.68 7.691 0.769 1 94.75 129 GLY A N 1
ATOM 955 C CA . GLY A 1 129 ? 13.266 8.742 -0.051 1 94.75 129 GLY A CA 1
ATOM 956 C C . GLY A 1 129 ? 12.586 10.086 0.127 1 94.75 129 GLY A C 1
ATOM 957 O O . GLY A 1 129 ? 13.25 11.117 0.206 1 94.75 129 GLY A O 1
ATOM 958 N N . MET A 1 130 ? 11.305 10.008 0.155 1 94.44 130 MET A N 1
ATOM 959 C CA . MET A 1 130 ? 10.547 11.242 0.35 1 94.44 130 MET A CA 1
ATOM 960 C C . MET A 1 130 ? 10.789 11.812 1.745 1 94.44 130 MET A C 1
ATOM 962 O O . MET A 1 130 ? 10.867 13.031 1.92 1 94.44 130 MET A O 1
ATOM 966 N N . GLN A 1 131 ? 10.852 10.938 2.723 1 91.88 131 GLN A N 1
ATOM 967 C CA . GLN A 1 131 ? 11.156 11.414 4.07 1 91.88 131 GLN A CA 1
ATOM 968 C C . GLN A 1 131 ? 12.492 12.148 4.102 1 91.88 131 GLN A C 1
ATOM 970 O O . GLN A 1 131 ? 12.586 13.25 4.656 1 91.88 131 GLN A O 1
ATOM 975 N N . ILE A 1 132 ? 13.453 11.57 3.516 1 92.38 132 ILE A N 1
ATOM 976 C CA . ILE A 1 132 ? 14.781 12.172 3.479 1 92.38 132 ILE A CA 1
ATOM 977 C C . ILE A 1 132 ? 14.719 13.531 2.791 1 92.38 132 ILE A C 1
ATOM 979 O O . ILE A 1 132 ? 15.25 14.516 3.305 1 92.38 132 ILE A O 1
ATOM 983 N N . ALA A 1 133 ? 14.078 13.594 1.646 1 94.12 133 ALA A N 1
ATOM 984 C CA . ALA A 1 133 ? 13.961 14.836 0.883 1 94.12 133 ALA A CA 1
ATOM 985 C C . ALA A 1 133 ? 13.242 15.906 1.69 1 94.12 133 ALA A C 1
ATOM 987 O O . ALA A 1 133 ? 13.664 17.062 1.713 1 94.12 133 ALA A O 1
ATOM 988 N N . LYS A 1 134 ? 12.195 15.531 2.369 1 92 134 LYS A N 1
ATOM 989 C CA . LYS A 1 134 ? 11.406 16.516 3.111 1 92 134 LYS A CA 1
ATOM 990 C C . LYS A 1 134 ? 12.148 16.969 4.363 1 92 134 LYS A C 1
ATOM 992 O O . LYS A 1 134 ? 12.055 18.141 4.75 1 92 134 LYS A O 1
ATOM 997 N N . TYR A 1 135 ? 12.867 16.125 4.965 1 88.12 135 TYR A N 1
ATOM 998 C CA . TYR A 1 135 ? 13.656 16.516 6.125 1 88.12 135 TYR A CA 1
ATOM 999 C C . TYR A 1 135 ? 14.82 17.422 5.715 1 88.12 135 TYR A C 1
ATOM 1001 O O . TYR A 1 135 ? 15.211 18.312 6.461 1 88.12 135 TYR A O 1
ATOM 1009 N N . ARG A 1 136 ? 15.289 17.172 4.523 1 88 136 ARG A N 1
ATOM 1010 C CA . ARG A 1 136 ? 16.438 17.938 4.059 1 88 136 ARG A CA 1
ATOM 1011 C C . ARG A 1 136 ? 15.992 19.266 3.428 1 88 136 ARG A C 1
ATOM 1013 O O . ARG A 1 136 ? 16.625 20.297 3.641 1 88 136 ARG A O 1
ATOM 1020 N N . TYR A 1 137 ? 15.008 19.125 2.537 1 83.19 137 TYR A N 1
ATOM 1021 C CA . TYR A 1 137 ? 14.688 20.297 1.735 1 83.19 137 TYR A CA 1
ATOM 1022 C C . TYR A 1 137 ? 13.508 21.062 2.326 1 83.19 137 TYR A C 1
ATOM 1024 O O . TYR A 1 137 ? 13.25 22.203 1.959 1 83.19 137 TYR A O 1
ATOM 1032 N N . TRP A 1 138 ? 12.469 20.453 2.957 1 65.94 138 TRP A N 1
ATOM 1033 C CA . TRP A 1 138 ? 11.336 21.203 3.494 1 65.94 138 TRP A CA 1
ATOM 1034 C C . TRP A 1 138 ? 11.68 21.797 4.859 1 65.94 138 TRP A C 1
ATOM 1036 O O . TRP A 1 138 ? 10.828 22.422 5.5 1 65.94 138 TRP A O 1
ATOM 1046 N N . LEU A 1 139 ? 12.875 21.406 5.324 1 47.72 139 LEU A N 1
ATOM 1047 C CA . LEU A 1 139 ? 13.328 22.297 6.391 1 47.72 139 LEU A CA 1
ATOM 1048 C C . LEU A 1 139 ? 13.938 23.578 5.816 1 47.72 139 LEU A C 1
ATOM 1050 O O . LEU A 1 139 ? 14.508 23.547 4.727 1 47.72 139 LEU A O 1
ATOM 1054 N N . MET B 1 1 ? -22.359 17.609 4.609 1 73.81 1 MET B N 1
ATOM 1055 C CA . MET B 1 1 ? -21.172 16.859 4.207 1 73.81 1 MET B CA 1
ATOM 1056 C C . MET B 1 1 ? -20.422 17.578 3.096 1 73.81 1 MET B C 1
ATOM 1058 O O . MET B 1 1 ? -21.031 18.094 2.162 1 73.81 1 MET B O 1
ATOM 1062 N N . SER B 1 2 ? -19.203 17.656 3.273 1 78.25 2 SER B N 1
ATOM 1063 C CA . SER B 1 2 ? -18.375 18.25 2.225 1 78.25 2 SER B CA 1
ATOM 1064 C C . SER B 1 2 ? -18.281 17.328 1.008 1 78.25 2 SER B C 1
ATOM 1066 O O . SER B 1 2 ? -18.609 16.141 1.09 1 78.25 2 SER B O 1
ATOM 1068 N N . PHE B 1 3 ? -18.078 17.859 -0.008 1 80.62 3 PHE B N 1
ATOM 1069 C CA . PHE B 1 3 ? -17.906 17.094 -1.237 1 80.62 3 PHE B CA 1
ATOM 1070 C C . PHE B 1 3 ? -16.875 15.984 -1.045 1 80.62 3 PHE B C 1
ATOM 1072 O O . PHE B 1 3 ? -17.047 14.883 -1.573 1 80.62 3 PHE B O 1
ATOM 1079 N N . ARG B 1 4 ? -15.875 16.25 -0.261 1 82.06 4 ARG B N 1
ATOM 1080 C CA . ARG B 1 4 ? -14.836 15.258 -0.01 1 82.06 4 ARG B CA 1
ATOM 1081 C C . ARG B 1 4 ? -15.383 14.094 0.808 1 82.06 4 ARG B C 1
ATOM 1083 O O . ARG B 1 4 ? -15.039 12.938 0.549 1 82.06 4 ARG B O 1
ATOM 1090 N N . GLU B 1 5 ? -16.156 14.422 1.722 1 85.62 5 GLU B N 1
ATOM 1091 C CA . GLU B 1 5 ? -16.781 13.375 2.525 1 85.62 5 GLU B CA 1
ATOM 1092 C C . GLU B 1 5 ? -17.719 12.523 1.684 1 85.62 5 GLU B C 1
ATOM 1094 O O . GLU B 1 5 ? -17.703 11.289 1.772 1 85.62 5 GLU B O 1
ATOM 1099 N N . LYS B 1 6 ? -18.547 13.203 0.922 1 86 6 LYS B N 1
ATOM 1100 C CA . LYS B 1 6 ? -19.469 12.484 0.046 1 86 6 LYS B CA 1
ATOM 1101 C C . LYS B 1 6 ? -18.703 11.562 -0.907 1 86 6 LYS B C 1
ATOM 1103 O O . LYS B 1 6 ? -19.125 10.422 -1.14 1 86 6 LYS B O 1
ATOM 1108 N N . SER B 1 7 ? -17.688 12.062 -1.466 1 86.31 7 SER B N 1
ATOM 1109 C CA . SER B 1 7 ? -16.891 11.266 -2.389 1 86.31 7 SER B CA 1
ATOM 1110 C C . SER B 1 7 ? -16.266 10.062 -1.684 1 86.31 7 SER B C 1
ATOM 1112 O O . SER B 1 7 ? -16.188 8.977 -2.256 1 86.31 7 SER B O 1
ATOM 1114 N N . ALA B 1 8 ? -15.805 10.281 -0.488 1 88.94 8 ALA B N 1
ATOM 1115 C CA . ALA B 1 8 ? -15.25 9.18 0.294 1 88.94 8 ALA B CA 1
ATOM 1116 C C . ALA B 1 8 ? -16.312 8.102 0.551 1 88.94 8 ALA B C 1
ATOM 1118 O O . ALA B 1 8 ? -16.016 6.906 0.488 1 88.94 8 ALA B O 1
ATOM 1119 N N . TRP B 1 9 ? -17.531 8.531 0.801 1 89.44 9 TRP B N 1
ATOM 1120 C CA . TRP B 1 9 ? -18.625 7.59 1.009 1 89.44 9 TRP B CA 1
ATOM 1121 C C . TRP B 1 9 ? -18.906 6.789 -0.258 1 89.44 9 TRP B C 1
ATOM 1123 O O . TRP B 1 9 ? -19.125 5.578 -0.196 1 89.44 9 TRP B O 1
ATOM 1133 N N . VAL B 1 10 ? -18.906 7.441 -1.298 1 86.69 10 VAL B N 1
ATOM 1134 C CA . VAL B 1 10 ? -19.172 6.785 -2.574 1 86.69 10 VAL B CA 1
ATOM 1135 C C . VAL B 1 10 ? -18.109 5.73 -2.85 1 86.69 10 VAL B C 1
ATOM 1137 O O . VAL B 1 10 ? -18.422 4.602 -3.229 1 86.69 10 VAL B O 1
ATOM 1140 N N . CYS B 1 11 ? -16.891 6.121 -2.648 1 89.25 11 CYS B N 1
ATOM 1141 C CA . CYS B 1 11 ? -15.797 5.184 -2.881 1 89.25 11 CYS B CA 1
ATOM 1142 C C . CYS B 1 11 ? -15.859 4.02 -1.897 1 89.25 11 CYS B C 1
ATOM 1144 O O . CYS B 1 11 ? -15.641 2.869 -2.277 1 89.25 11 CYS B O 1
ATOM 1146 N N . PHE B 1 12 ? -16.141 4.344 -0.661 1 93.06 12 PHE B N 1
ATOM 1147 C CA . PHE B 1 12 ? -16.203 3.326 0.382 1 93.06 12 PHE B CA 1
ATOM 1148 C C . PHE B 1 12 ? -17.312 2.316 0.089 1 93.06 12 PHE B C 1
ATOM 1150 O O . PHE B 1 12 ? -17.078 1.107 0.128 1 93.06 12 PHE B O 1
ATOM 1157 N N . ILE B 1 13 ? -18.469 2.785 -0.259 1 91 13 ILE B N 1
ATOM 1158 C CA . ILE B 1 13 ? -19.625 1.928 -0.537 1 91 13 ILE B CA 1
ATOM 1159 C C . ILE B 1 13 ? -19.391 1.153 -1.832 1 91 13 ILE B C 1
ATOM 1161 O O . ILE B 1 13 ? -19.75 -0.021 -1.935 1 91 13 ILE B O 1
ATOM 1165 N N . GLY B 1 14 ? -18.828 1.806 -2.83 1 88.56 14 GLY B N 1
ATOM 1166 C CA . GLY B 1 14 ? -18.484 1.114 -4.059 1 88.56 14 GLY B CA 1
ATOM 1167 C C . GLY B 1 14 ? -17.516 -0.032 -3.842 1 88.56 14 GLY B C 1
ATOM 1168 O O . GLY B 1 14 ? -17.688 -1.115 -4.402 1 88.56 14 GLY B O 1
ATOM 1169 N N . LEU B 1 15 ? -16.547 0.224 -2.992 1 90.62 15 LEU B N 1
ATOM 1170 C CA . LEU B 1 15 ? -15.586 -0.814 -2.645 1 90.62 15 LEU B CA 1
ATOM 1171 C C . LEU B 1 15 ? -16.281 -1.993 -1.968 1 90.62 15 LEU B C 1
ATOM 1173 O O . LEU B 1 15 ? -16.078 -3.145 -2.365 1 90.62 15 LEU B O 1
ATOM 1177 N N . LEU B 1 16 ? -17.062 -1.683 -0.972 1 90.06 16 LEU B N 1
ATOM 1178 C CA . LEU B 1 16 ? -17.75 -2.725 -0.223 1 90.06 16 LEU B CA 1
ATOM 1179 C C . LEU B 1 16 ? -18.703 -3.506 -1.128 1 90.06 16 LEU B C 1
ATOM 1181 O O . LEU B 1 16 ? -18.828 -4.727 -0.999 1 90.06 16 LEU B O 1
ATOM 1185 N N . GLY B 1 17 ? -19.406 -2.783 -1.935 1 87.06 17 GLY B N 1
ATOM 1186 C CA . GLY B 1 17 ? -20.344 -3.439 -2.832 1 87.06 17 GLY B CA 1
ATOM 1187 C C . GLY B 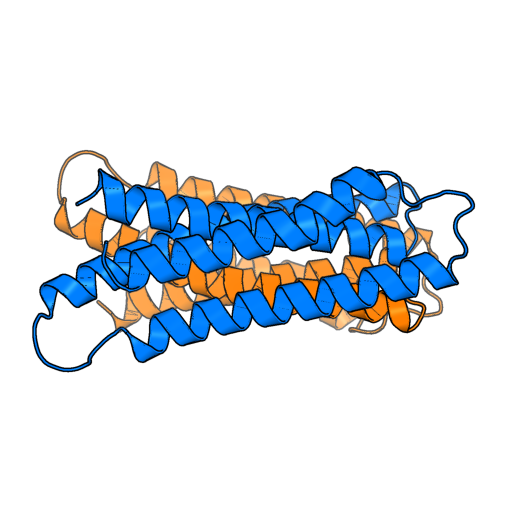1 17 ? -19.672 -4.402 -3.793 1 87.06 17 GLY B C 1
ATOM 1188 O O . GLY B 1 17 ? -20.078 -5.562 -3.904 1 87.06 17 GLY B O 1
ATOM 1189 N N . VAL B 1 18 ? -18.641 -3.973 -4.461 1 83.5 18 VAL B N 1
ATOM 1190 C CA . VAL B 1 18 ? -18 -4.781 -5.492 1 83.5 18 VAL B CA 1
ATOM 1191 C C . VAL B 1 18 ? -17.172 -5.887 -4.84 1 83.5 18 VAL B C 1
ATOM 1193 O O . VAL B 1 18 ? -17.375 -7.07 -5.129 1 83.5 18 VAL B O 1
ATOM 1196 N N . TYR B 1 19 ? -16.297 -5.582 -3.893 1 86.19 19 TYR B N 1
ATOM 1197 C CA . TYR B 1 19 ? -15.352 -6.535 -3.332 1 86.19 19 TYR B CA 1
ATOM 1198 C C . TYR B 1 19 ? -15.992 -7.336 -2.203 1 86.19 19 TYR B C 1
ATOM 1200 O O . TYR B 1 19 ? -15.68 -8.516 -2.021 1 86.19 19 TYR B O 1
ATOM 1208 N N . GLY B 1 20 ? -16.812 -6.637 -1.478 1 82.31 20 GLY B N 1
ATOM 1209 C CA . GLY B 1 20 ? -17.547 -7.375 -0.459 1 82.31 20 GLY B CA 1
ATOM 1210 C C . GLY B 1 20 ? -18.375 -8.508 -1.026 1 82.31 20 GLY B C 1
ATOM 1211 O O . GLY B 1 20 ? -18.344 -9.625 -0.511 1 82.31 20 GLY B O 1
ATOM 1212 N N . THR B 1 21 ? -19.078 -8.203 -2.072 1 79.69 21 THR B N 1
ATOM 1213 C CA . THR B 1 21 ? -19.906 -9.227 -2.709 1 79.69 21 THR B CA 1
ATOM 1214 C C . THR B 1 21 ? -19.047 -10.336 -3.289 1 79.69 21 THR B C 1
ATOM 1216 O O . THR B 1 21 ? -19.375 -11.516 -3.168 1 79.69 21 THR B O 1
ATOM 1219 N N . TYR B 1 22 ? -17.953 -9.953 -3.916 1 81.38 22 TYR B N 1
ATOM 1220 C CA . TYR B 1 22 ? -17.062 -10.953 -4.492 1 81.38 22 TYR B CA 1
ATOM 1221 C C . TYR B 1 22 ? -16.531 -11.906 -3.42 1 81.38 22 TYR B C 1
ATOM 1223 O O . TYR B 1 22 ? -16.594 -13.125 -3.586 1 81.38 22 TYR B O 1
ATOM 1231 N N . PHE B 1 23 ? -16.062 -11.445 -2.363 1 79.62 23 PHE B N 1
ATOM 1232 C CA . PHE B 1 23 ? -15.406 -12.289 -1.368 1 79.62 23 PHE B CA 1
ATOM 1233 C C . PHE B 1 23 ? -16.438 -13.039 -0.526 1 79.62 23 PHE B C 1
ATOM 1235 O O . PHE B 1 23 ? -16.141 -14.117 -0.002 1 79.62 23 PHE B O 1
ATOM 1242 N N . VAL B 1 24 ? -17.609 -12.5 -0.454 1 73.56 24 VAL B N 1
ATOM 1243 C CA . VAL B 1 24 ? -18.672 -13.234 0.221 1 73.56 24 VAL B CA 1
ATOM 1244 C C . VAL B 1 24 ? -19.125 -14.406 -0.651 1 73.56 24 VAL B C 1
ATOM 1246 O O . VAL B 1 24 ? -19.375 -15.508 -0.147 1 73.56 24 VAL B O 1
ATOM 1249 N N . GLN B 1 25 ? -19.234 -14.25 -1.991 1 71.19 25 GLN B N 1
ATOM 1250 C CA . GLN B 1 25 ? -19.688 -15.289 -2.91 1 71.19 25 GLN B CA 1
ATOM 1251 C C . GLN B 1 25 ? -18.609 -16.328 -3.154 1 71.19 25 GLN B C 1
ATOM 1253 O O . GLN B 1 25 ? -18.906 -17.531 -3.242 1 71.19 25 GLN B O 1
ATOM 1258 N N . ASN B 1 26 ? -17.453 -15.852 -3.408 1 65.75 26 ASN B N 1
ATOM 1259 C CA . ASN B 1 26 ? -16.406 -16.781 -3.807 1 65.75 26 ASN B CA 1
ATOM 1260 C C . ASN B 1 26 ? -15.578 -17.25 -2.609 1 65.75 26 ASN B C 1
ATOM 1262 O O . ASN B 1 26 ? -14.836 -18.219 -2.699 1 65.75 26 ASN B O 1
ATOM 1266 N N . GLY B 1 27 ? -16.047 -16.844 -1.36 1 58.91 27 GLY B N 1
ATOM 1267 C CA . GLY B 1 27 ? -15.273 -17.188 -0.177 1 58.91 27 GLY B CA 1
ATOM 1268 C C . GLY B 1 27 ? -13.859 -16.641 -0.205 1 58.91 27 GLY B C 1
ATOM 1269 O O . GLY B 1 27 ? -13.5 -15.867 -1.099 1 58.91 27 GLY B O 1
ATOM 1270 N N . PHE B 1 28 ? -13.25 -16.688 0.866 1 57.16 28 PHE B N 1
ATOM 1271 C CA . PHE B 1 28 ? -11.82 -16.438 0.964 1 57.16 28 PHE B CA 1
ATOM 1272 C C . PHE B 1 28 ? -11.023 -17.578 0.369 1 57.16 28 PHE B C 1
ATOM 1274 O O . PHE B 1 28 ? -9.797 -17.516 0.27 1 57.16 28 PHE B O 1
ATOM 1281 N N . GLN B 1 29 ? -11.938 -18.734 0.089 1 51.62 29 GLN B N 1
ATOM 1282 C CA . GLN B 1 29 ? -11.344 -19.953 -0.441 1 51.62 29 GLN B CA 1
ATOM 1283 C C . GLN B 1 29 ? -11.391 -19.969 -1.967 1 51.62 29 GLN B C 1
ATOM 1285 O O . GLN B 1 29 ? -12.32 -19.438 -2.572 1 51.62 29 GLN B O 1
ATOM 1290 N N . LEU B 1 30 ? -10.281 -19.734 -2.709 1 52.47 30 LEU B N 1
ATOM 1291 C CA . LEU B 1 30 ? -10.297 -19.953 -4.152 1 52.47 30 LEU B CA 1
ATOM 1292 C C . LEU B 1 30 ? -11.039 -21.25 -4.492 1 52.47 30 LEU B C 1
ATOM 1294 O O . LEU B 1 30 ? -10.812 -22.281 -3.861 1 52.47 30 LEU B O 1
ATOM 1298 N N . PRO B 1 31 ? -12.203 -21.266 -4.98 1 47.38 31 PRO B N 1
ATOM 1299 C CA . PRO B 1 31 ? -12.906 -22.516 -5.246 1 47.38 31 PRO B CA 1
ATOM 1300 C C . PRO B 1 31 ? -11.977 -23.609 -5.789 1 47.38 31 PRO B C 1
ATOM 1302 O O . PRO B 1 31 ? -11.039 -23.312 -6.539 1 47.38 31 PRO B O 1
ATOM 1305 N N . ASP B 1 32 ? -11.773 -24.656 -5.031 1 46 32 ASP B N 1
ATOM 1306 C CA . ASP B 1 32 ? -11.219 -25.891 -5.609 1 46 32 ASP B CA 1
ATOM 1307 C C . ASP B 1 32 ? -11.672 -26.062 -7.055 1 46 32 ASP B C 1
ATOM 1309 O O . ASP B 1 32 ? -10.898 -26.516 -7.902 1 46 32 ASP B O 1
ATOM 1313 N N . THR B 1 33 ? -13.109 -26.047 -7.285 1 47 33 THR B N 1
ATOM 1314 C CA . THR B 1 33 ? -13.75 -26.516 -8.5 1 47 33 THR B CA 1
ATOM 1315 C C . THR B 1 33 ? -13.945 -25.375 -9.492 1 47 33 THR B C 1
ATOM 1317 O O . THR B 1 33 ? -14.625 -25.531 -10.508 1 47 33 THR B O 1
ATOM 1320 N N . ALA B 1 34 ? -13.859 -24.203 -9.062 1 52.66 34 ALA B N 1
ATOM 1321 C CA . ALA B 1 34 ? -14.227 -23.234 -10.094 1 52.66 34 ALA B CA 1
ATOM 1322 C C . ALA B 1 34 ? -13.234 -23.266 -11.25 1 52.66 34 ALA B C 1
ATOM 1324 O O . ALA B 1 34 ? -12.031 -23.469 -11.039 1 52.66 34 ALA B O 1
ATOM 1325 N N . THR B 1 35 ? -13.695 -23.484 -12.438 1 59.88 35 THR B N 1
ATOM 1326 C CA . THR B 1 35 ? -12.844 -23.578 -13.617 1 59.88 35 THR B CA 1
ATOM 1327 C C . THR B 1 35 ? -11.891 -22.391 -13.703 1 59.88 35 THR B C 1
ATOM 1329 O O . THR B 1 35 ? -12.234 -21.281 -13.273 1 59.88 35 THR B O 1
ATOM 1332 N N . ARG B 1 36 ? -10.633 -22.641 -13.703 1 64.19 36 ARG B N 1
ATOM 1333 C CA . ARG B 1 36 ? -9.57 -21.672 -13.938 1 64.19 36 ARG B CA 1
ATOM 1334 C C . ARG B 1 36 ? -10.078 -20.484 -14.75 1 64.19 36 ARG B C 1
ATOM 1336 O O . ARG B 1 36 ? -9.773 -19.344 -14.43 1 64.19 36 ARG B O 1
ATOM 1343 N N . ALA B 1 37 ? -11.016 -20.859 -15.672 1 71.06 37 ALA B N 1
ATOM 1344 C CA . ALA B 1 37 ? -11.492 -19.812 -16.578 1 71.06 37 ALA B CA 1
ATOM 1345 C C . ALA B 1 37 ? -12.438 -18.859 -15.852 1 71.06 37 ALA B C 1
ATOM 1347 O O . ALA B 1 37 ? -12.375 -17.641 -16.047 1 71.06 37 ALA B O 1
ATOM 1348 N N . GLY B 1 38 ? -13.328 -19.422 -15.039 1 68.38 38 GLY B N 1
ATOM 1349 C CA . GLY B 1 38 ? -14.258 -18.594 -14.289 1 68.38 38 GLY B CA 1
ATOM 1350 C C . GLY B 1 38 ? -13.578 -17.688 -13.273 1 68.38 38 GLY B C 1
ATOM 1351 O O . GLY B 1 38 ? -13.922 -16.516 -13.156 1 68.38 38 GLY B O 1
ATOM 1352 N N . LEU B 1 39 ? -12.555 -18.156 -12.672 1 67.81 39 LEU B N 1
ATOM 1353 C CA . LEU B 1 39 ? -11.805 -17.391 -11.68 1 67.81 39 LEU B CA 1
ATOM 1354 C C . LEU B 1 39 ? -11.008 -16.266 -12.344 1 67.81 39 LEU B C 1
ATOM 1356 O O . LEU B 1 39 ? -10.961 -15.148 -11.828 1 67.81 39 LEU B O 1
ATOM 1360 N N . ALA B 1 40 ? -10.547 -16.656 -13.5 1 73.69 40 ALA B N 1
ATOM 1361 C CA . ALA B 1 40 ? -9.773 -15.656 -14.234 1 73.69 40 ALA B CA 1
ATOM 1362 C C . ALA B 1 40 ? -10.648 -14.484 -14.656 1 73.69 40 ALA B C 1
ATOM 1364 O O . ALA B 1 40 ? -10.242 -13.32 -14.547 1 73.69 40 ALA B O 1
ATOM 1365 N N . TYR B 1 41 ? -11.82 -14.883 -15.117 1 74.25 41 TYR B N 1
ATOM 1366 C CA . TYR B 1 41 ? -12.75 -13.852 -15.562 1 74.25 41 TYR B CA 1
ATOM 1367 C C . TYR B 1 41 ? -13.172 -12.961 -14.398 1 74.25 41 TYR B C 1
ATOM 1369 O O . TYR B 1 41 ? -13.109 -11.734 -14.5 1 74.25 41 TYR B O 1
ATOM 1377 N N . SER B 1 42 ? -13.547 -13.586 -13.312 1 73.25 42 SER B N 1
ATOM 1378 C CA . SER B 1 42 ? -13.992 -12.828 -12.141 1 73.25 42 SER B CA 1
ATOM 1379 C C . SER B 1 42 ? -12.867 -11.977 -11.57 1 73.25 42 SER B C 1
ATOM 1381 O O . SER B 1 42 ? -13.086 -10.828 -11.188 1 73.25 42 SER B O 1
ATOM 1383 N N . GLN B 1 43 ? -11.703 -12.555 -11.516 1 76.19 43 GLN B N 1
ATOM 1384 C CA . GLN B 1 43 ? -10.562 -11.844 -10.953 1 76.19 43 GLN B CA 1
ATOM 1385 C C . GLN B 1 43 ? -10.188 -10.648 -11.82 1 76.19 43 GLN B C 1
ATOM 1387 O O . GLN B 1 43 ? -9.805 -9.594 -11.297 1 76.19 43 GLN B O 1
ATOM 1392 N N . PHE B 1 44 ? -10.344 -10.766 -13.109 1 79.69 44 PHE B N 1
ATOM 1393 C CA . PHE B 1 44 ? -10.047 -9.672 -14.023 1 79.69 44 PHE B CA 1
ATOM 1394 C C . PHE B 1 44 ? -10.938 -8.469 -13.734 1 79.69 44 PHE B C 1
ATOM 1396 O O . PHE B 1 44 ? -10.445 -7.355 -13.562 1 79.69 44 PHE B O 1
ATOM 1403 N N . TRP B 1 45 ? -12.195 -8.703 -13.633 1 78.81 45 TRP B N 1
ATOM 1404 C CA . TRP B 1 45 ? -13.133 -7.605 -13.414 1 78.81 45 TRP B CA 1
ATOM 1405 C C . TRP B 1 45 ? -12.961 -7.016 -12.016 1 78.81 45 TRP B C 1
ATOM 1407 O O . TRP B 1 45 ? -13.141 -5.812 -11.82 1 78.81 45 TRP B O 1
ATOM 1417 N N . LEU B 1 46 ? -12.531 -7.824 -11.055 1 79.31 46 LEU B N 1
ATOM 1418 C CA . LEU B 1 46 ? -12.242 -7.332 -9.711 1 79.31 46 LEU B CA 1
ATOM 1419 C C . LEU B 1 46 ? -11.062 -6.371 -9.727 1 79.31 46 LEU B C 1
ATOM 1421 O O . LEU B 1 46 ? -11.094 -5.328 -9.07 1 79.31 46 LEU B O 1
ATOM 1425 N N . MET B 1 47 ? -10.109 -6.734 -10.508 1 83.31 47 MET B N 1
ATOM 1426 C CA . MET B 1 47 ? -8.922 -5.895 -10.609 1 83.31 47 MET B CA 1
ATOM 1427 C C . MET B 1 47 ? -9.25 -4.559 -11.266 1 83.31 47 MET B C 1
ATOM 1429 O O . MET B 1 47 ? -8.852 -3.502 -10.766 1 83.31 47 MET B O 1
ATOM 1433 N N . ILE B 1 48 ? -10.039 -4.57 -12.312 1 83.12 48 ILE B N 1
ATOM 1434 C CA . ILE B 1 48 ? -10.414 -3.355 -13.031 1 83.12 48 ILE B CA 1
ATOM 1435 C C . ILE B 1 48 ? -11.234 -2.449 -12.117 1 83.12 48 ILE B C 1
ATOM 1437 O O . ILE B 1 48 ? -11.023 -1.234 -12.086 1 83.12 48 ILE B O 1
ATOM 1441 N N . SER B 1 49 ? -12.094 -3.08 -11.391 1 83.5 49 SER B N 1
ATOM 1442 C CA . SER B 1 49 ? -12.93 -2.291 -10.5 1 83.5 49 SER B CA 1
ATOM 1443 C C . SER B 1 49 ? -12.094 -1.598 -9.422 1 83.5 49 SER B C 1
ATOM 1445 O O . SER B 1 49 ? -12.352 -0.44 -9.086 1 83.5 49 SER B O 1
ATOM 1447 N N . LEU B 1 50 ? -11.062 -2.287 -8.914 1 83.88 50 LEU B N 1
ATOM 1448 C CA . LEU B 1 50 ? -10.195 -1.698 -7.902 1 83.88 50 LEU B CA 1
ATOM 1449 C C . LEU B 1 50 ? -9.398 -0.533 -8.477 1 83.88 50 LEU B C 1
ATOM 1451 O O . LEU B 1 50 ? -9.266 0.512 -7.836 1 83.88 50 LEU B O 1
ATOM 1455 N N . VAL B 1 51 ? -8.961 -0.664 -9.656 1 83.56 51 VAL B N 1
ATOM 1456 C CA . VAL B 1 51 ? -8.219 0.4 -10.32 1 83.56 51 VAL B CA 1
ATOM 1457 C C . VAL B 1 51 ? -9.125 1.615 -10.523 1 83.56 51 VAL B C 1
ATOM 1459 O O . VAL B 1 51 ? -8.719 2.748 -10.25 1 83.56 51 VAL B O 1
ATOM 1462 N N . VAL B 1 52 ? -10.273 1.368 -10.914 1 81.62 52 VAL B N 1
ATOM 1463 C CA . VAL B 1 52 ? -11.219 2.449 -11.18 1 81.62 52 VAL B CA 1
ATOM 1464 C C . VAL B 1 52 ? -11.516 3.207 -9.891 1 81.62 52 VAL B C 1
ATOM 1466 O O . VAL B 1 52 ? -11.5 4.441 -9.867 1 81.62 52 VAL B O 1
ATOM 1469 N N . ILE B 1 53 ? -11.734 2.469 -8.867 1 81.06 53 ILE B N 1
ATOM 1470 C CA . ILE B 1 53 ? -12.07 3.1 -7.598 1 81.06 53 ILE B CA 1
ATOM 1471 C C . ILE B 1 53 ? -10.859 3.869 -7.07 1 81.06 53 ILE B C 1
ATOM 1473 O O . ILE B 1 53 ? -11 4.98 -6.551 1 81.06 53 ILE B O 1
ATOM 1477 N N . MET B 1 54 ? -9.633 3.287 -7.246 1 79.94 54 MET B N 1
ATOM 1478 C CA . MET B 1 54 ? -8.414 3.975 -6.836 1 79.94 54 MET B CA 1
ATOM 1479 C C . MET B 1 54 ? -8.219 5.262 -7.625 1 79.94 54 MET B C 1
ATOM 1481 O O . MET B 1 54 ? -7.895 6.305 -7.055 1 79.94 54 MET B O 1
ATOM 1485 N N . VAL B 1 55 ? -8.43 5.219 -8.883 1 80.62 55 VAL B N 1
ATOM 1486 C CA . VAL B 1 55 ? -8.281 6.383 -9.75 1 80.62 55 VAL B CA 1
ATOM 1487 C C . VAL B 1 55 ? -9.352 7.418 -9.414 1 80.62 55 VAL B C 1
ATOM 1489 O O . VAL B 1 55 ? -9.07 8.617 -9.344 1 80.62 55 VAL B O 1
ATOM 1492 N N . ALA B 1 56 ? -10.523 6.977 -9.164 1 76 56 ALA B N 1
ATOM 1493 C CA . ALA B 1 56 ? -11.602 7.887 -8.789 1 76 56 ALA B CA 1
ATOM 1494 C C . ALA B 1 56 ? -11.266 8.641 -7.508 1 76 56 ALA B C 1
ATOM 1496 O O . ALA B 1 56 ? -11.484 9.852 -7.418 1 76 56 ALA B O 1
ATOM 1497 N N . GLY B 1 57 ? -10.797 7.938 -6.555 1 73.88 57 GLY B N 1
ATOM 1498 C CA . GLY B 1 57 ? -10.391 8.578 -5.312 1 73.88 57 GLY B CA 1
ATOM 1499 C C . GLY B 1 57 ? -9.32 9.641 -5.508 1 73.88 57 GLY B C 1
ATOM 1500 O O . GLY B 1 57 ? -9.375 10.703 -4.898 1 73.88 57 GLY B O 1
ATOM 1501 N N . HIS B 1 58 ? -8.398 9.32 -6.426 1 72 58 HIS B N 1
ATOM 1502 C CA . HIS B 1 58 ? -7.324 10.266 -6.707 1 72 58 HIS B CA 1
ATOM 1503 C C . HIS B 1 58 ? -7.848 11.484 -7.453 1 72 58 HIS B C 1
ATOM 1505 O O . HIS B 1 58 ? -7.41 12.609 -7.203 1 72 58 HIS B O 1
ATOM 1511 N N . ILE B 1 59 ? -8.719 11.242 -8.328 1 70.75 59 ILE B N 1
ATOM 1512 C CA . ILE B 1 59 ? -9.312 12.344 -9.086 1 70.75 59 ILE B CA 1
ATOM 1513 C C . ILE B 1 59 ? -10.062 13.273 -8.141 1 70.75 59 ILE B C 1
ATOM 1515 O O . ILE B 1 59 ? -9.945 14.492 -8.234 1 70.75 59 ILE B O 1
ATOM 1519 N N . VAL B 1 60 ? -10.758 12.758 -7.234 1 66.75 60 VAL B N 1
ATOM 1520 C CA . VAL B 1 60 ? -11.523 13.547 -6.27 1 66.75 60 VAL B CA 1
ATOM 1521 C C . VAL B 1 60 ? -10.562 14.367 -5.402 1 66.75 60 VAL B C 1
ATOM 1523 O O . VAL B 1 60 ? -10.797 15.547 -5.156 1 66.75 60 VAL B O 1
ATOM 1526 N N . ALA B 1 61 ? -9.508 13.789 -4.969 1 66.69 61 ALA B N 1
ATOM 1527 C CA . ALA B 1 61 ? -8.516 14.484 -4.152 1 66.69 61 ALA B CA 1
ATOM 1528 C C . ALA B 1 61 ? -7.887 15.641 -4.918 1 66.69 61 ALA B C 1
ATOM 1530 O O . ALA B 1 61 ? -7.605 16.703 -4.34 1 66.69 61 ALA B O 1
ATOM 1531 N N . ALA B 1 62 ? -7.699 15.453 -6.227 1 65.88 62 ALA B N 1
ATOM 1532 C CA . ALA B 1 62 ? -7.023 16.453 -7.047 1 65.88 62 ALA B CA 1
ATOM 1533 C C . ALA B 1 62 ? -7.977 17.594 -7.426 1 65.88 62 ALA B C 1
ATOM 1535 O O . ALA B 1 62 ? -7.578 18.75 -7.477 1 65.88 62 ALA B O 1
ATOM 1536 N N . VAL B 1 63 ? -9.102 17.312 -7.84 1 61.31 63 VAL B N 1
ATOM 1537 C CA . VAL B 1 63 ? -10.047 18.281 -8.367 1 61.31 63 VAL B CA 1
ATOM 1538 C C . VAL B 1 63 ? -10.602 19.141 -7.223 1 61.31 63 VAL B C 1
ATOM 1540 O O . VAL B 1 63 ? -10.836 20.328 -7.387 1 61.31 63 VAL B O 1
ATOM 1543 N N . LEU B 1 64 ? -10.773 18.609 -6.109 1 55.19 64 LEU B N 1
ATOM 1544 C CA . LEU B 1 64 ? -11.477 19.328 -5.051 1 55.19 64 LEU B CA 1
ATOM 1545 C C . LEU B 1 64 ? -10.492 20.125 -4.199 1 55.19 64 LEU B C 1
ATOM 1547 O O . LEU B 1 64 ? -10.875 20.719 -3.191 1 55.19 64 LEU B O 1
ATOM 1551 N N . SER B 1 65 ? -9.148 20.031 -4.383 1 53.59 65 SER B N 1
ATOM 1552 C CA . SER B 1 65 ? -8.227 20.969 -3.764 1 53.59 65 SER B CA 1
ATOM 1553 C C . SER B 1 65 ? -8.219 22.312 -4.504 1 53.59 65 SER B C 1
ATOM 1555 O O . SER B 1 65 ? -7.5 22.469 -5.488 1 53.59 65 SER B O 1
ATOM 1557 N N . PRO B 1 66 ? -9.211 23.078 -4.359 1 50.06 66 PRO B N 1
ATOM 1558 C CA . PRO B 1 66 ? -9.164 24.375 -5.016 1 50.06 66 PRO B CA 1
ATOM 1559 C C . PRO B 1 66 ? -7.949 25.203 -4.59 1 50.06 66 PRO B C 1
ATOM 1561 O O . PRO B 1 66 ? -7.496 25.094 -3.449 1 50.06 66 PRO B O 1
ATOM 1564 N N . LYS B 1 67 ? -6.902 25.5 -5.547 1 54.56 67 LYS B N 1
ATOM 1565 C CA . LYS B 1 67 ? -5.754 26.375 -5.355 1 54.56 67 LYS B CA 1
ATOM 1566 C C . LYS B 1 67 ? -6.098 27.531 -4.426 1 54.56 67 LYS B C 1
ATOM 1568 O O . LYS B 1 67 ? -5.25 28 -3.658 1 54.56 67 LYS B O 1
ATOM 1573 N N . ASP B 1 68 ? -7.105 28.344 -4.84 1 47.31 68 ASP B N 1
ATOM 1574 C CA . ASP B 1 68 ? -7.227 29.703 -4.309 1 47.31 68 ASP B CA 1
ATOM 1575 C C . ASP B 1 68 ? -7.535 29.688 -2.812 1 47.31 68 ASP B C 1
ATOM 1577 O O . ASP B 1 68 ? -6.898 30.391 -2.035 1 47.31 68 ASP B O 1
ATOM 1581 N N . ALA B 1 69 ? -8.875 29.812 -2.408 1 51.44 69 ALA B N 1
ATOM 1582 C CA . ALA B 1 69 ? -9.445 30.719 -1.423 1 51.44 69 ALA B CA 1
ATOM 1583 C C . ALA B 1 69 ? -9.07 30.297 -0.004 1 51.44 69 ALA B C 1
ATOM 1585 O O . ALA B 1 69 ? -8.797 31.156 0.845 1 51.44 69 ALA B O 1
ATOM 1586 N N . GLU B 1 70 ? -9.461 29.031 0.759 1 58.94 70 GLU B N 1
ATOM 1587 C CA . GLU B 1 70 ? -9.32 28.953 2.211 1 58.94 70 GLU B CA 1
ATOM 1588 C C . GLU B 1 70 ? -8.195 28 2.604 1 58.94 70 GLU B C 1
ATOM 1590 O O . GLU B 1 70 ? -8.438 26.797 2.811 1 58.94 70 GLU B O 1
ATOM 1595 N N . ALA B 1 71 ? -6.879 28.359 2.443 1 63.03 71 ALA B N 1
ATOM 1596 C CA . ALA B 1 71 ? -5.59 27.719 2.686 1 63.03 71 ALA B CA 1
ATOM 1597 C C . ALA B 1 71 ? -5.672 26.75 3.859 1 63.03 71 ALA B C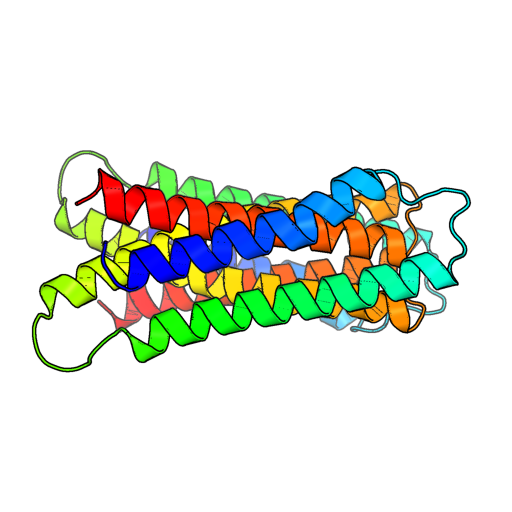 1
ATOM 1599 O O . ALA B 1 71 ? -5.133 25.641 3.797 1 63.03 71 ALA B O 1
ATOM 1600 N N . ASP B 1 72 ? -6.371 27.234 4.867 1 69.56 72 ASP B N 1
ATOM 1601 C CA . ASP B 1 72 ? -6.465 26.391 6.062 1 69.56 72 ASP B CA 1
ATOM 1602 C C . ASP B 1 72 ? -7.258 25.125 5.777 1 69.56 72 ASP B C 1
ATOM 1604 O O . ASP B 1 72 ? -6.906 24.047 6.262 1 69.56 72 ASP B O 1
ATOM 1608 N N . CYS B 1 73 ? -8.352 25.312 5.043 1 71 73 CYS B N 1
ATOM 1609 C CA . CYS B 1 73 ? -9.18 24.172 4.691 1 71 73 CYS B CA 1
ATOM 1610 C C . CYS B 1 73 ? -8.406 23.188 3.822 1 71 73 CYS B C 1
ATOM 1612 O O . CYS B 1 73 ? -8.531 21.969 3.98 1 71 73 CYS B O 1
ATOM 1614 N N . ASP B 1 74 ? -7.559 23.734 3.053 1 77 74 ASP B N 1
ATOM 1615 C CA . ASP B 1 74 ? -6.77 22.906 2.152 1 77 74 ASP B CA 1
ATOM 1616 C C . ASP B 1 74 ? -5.727 22.094 2.924 1 77 74 ASP B C 1
ATOM 1618 O O . ASP B 1 74 ? -5.504 20.922 2.633 1 77 74 ASP B O 1
ATOM 1622 N N . GLU B 1 75 ? -5.16 22.812 3.9 1 80.19 75 GLU B N 1
ATOM 1623 C CA . GLU B 1 75 ? -4.156 22.125 4.695 1 80.19 75 GLU B CA 1
ATOM 1624 C C . GLU B 1 75 ? -4.777 20.969 5.477 1 80.19 75 GLU B C 1
ATOM 1626 O O . GLU B 1 75 ? -4.195 19.875 5.566 1 80.19 75 GLU B O 1
ATOM 1631 N N . ARG B 1 76 ? -5.938 21.203 6.039 1 83.19 76 ARG B N 1
ATOM 1632 C CA . ARG B 1 76 ? -6.645 20.156 6.773 1 83.19 76 ARG B CA 1
ATOM 1633 C C . ARG B 1 76 ? -6.984 18.984 5.859 1 83.19 76 ARG B C 1
ATOM 1635 O O . ARG B 1 76 ? -6.785 17.828 6.23 1 83.19 76 ARG B O 1
ATOM 1642 N N . ASP B 1 77 ? -7.543 19.234 4.742 1 83.94 77 ASP B N 1
ATOM 1643 C CA . ASP B 1 77 ? -7.887 18.188 3.781 1 83.94 77 ASP B CA 1
ATOM 1644 C C . ASP B 1 77 ? -6.652 17.391 3.373 1 83.94 77 ASP B C 1
ATOM 1646 O O . ASP B 1 77 ? -6.707 16.156 3.268 1 83.94 77 ASP B O 1
ATOM 1650 N N . SER B 1 78 ? -5.555 18.109 3.18 1 84.19 78 SER B N 1
ATOM 1651 C CA . SER B 1 78 ? -4.316 17.438 2.789 1 84.19 78 SER B CA 1
ATOM 1652 C C . SER B 1 78 ? -3.828 16.484 3.877 1 84.19 78 SER B C 1
ATOM 1654 O O . SER B 1 78 ? -3.332 15.398 3.582 1 84.19 78 SER B O 1
ATOM 1656 N N . GLN B 1 79 ? -4.051 16.969 5.059 1 85.69 79 GLN B N 1
ATOM 1657 C CA . GLN B 1 79 ? -3.637 16.125 6.184 1 85.69 79 GLN B CA 1
ATOM 1658 C C . GLN B 1 79 ? -4.512 14.891 6.297 1 85.69 79 GLN B C 1
ATOM 1660 O O . GLN B 1 79 ? -4.012 13.789 6.562 1 85.69 79 GLN B O 1
ATOM 1665 N N . ILE B 1 80 ? -5.773 15.023 6.164 1 87.75 80 ILE B N 1
ATOM 1666 C CA . ILE B 1 80 ? -6.703 13.898 6.234 1 87.75 80 ILE B CA 1
ATOM 1667 C C . ILE B 1 80 ? -6.363 12.883 5.148 1 87.75 80 ILE B C 1
ATOM 1669 O O . ILE B 1 80 ? -6.277 11.68 5.418 1 87.75 80 ILE B O 1
ATOM 1673 N N . ILE B 1 81 ? -6.078 13.328 3.943 1 86.56 81 ILE B N 1
ATOM 1674 C CA . ILE B 1 81 ? -5.781 12.469 2.807 1 86.56 81 ILE B CA 1
ATOM 1675 C C . ILE B 1 81 ? -4.441 11.766 3.023 1 86.56 81 ILE B C 1
ATOM 1677 O O . ILE B 1 81 ? -4.305 10.57 2.758 1 86.56 81 ILE B O 1
ATOM 1681 N N . ALA B 1 82 ? -3.494 12.5 3.541 1 89.69 82 ALA B N 1
ATOM 1682 C CA . ALA B 1 82 ? -2.172 11.93 3.775 1 89.69 82 ALA B CA 1
ATOM 1683 C C . ALA B 1 82 ? -2.221 10.859 4.867 1 89.69 82 ALA B C 1
ATOM 1685 O O . ALA B 1 82 ? -1.672 9.766 4.703 1 89.69 82 ALA B O 1
ATOM 1686 N N . LYS B 1 83 ? -2.893 11.18 5.922 1 91.19 83 LYS B N 1
ATOM 1687 C CA . LYS B 1 83 ? -2.965 10.25 7.047 1 91.19 83 LYS B CA 1
ATOM 1688 C C . LYS B 1 83 ? -3.768 9.008 6.68 1 91.19 83 LYS B C 1
ATOM 1690 O O . LYS B 1 83 ? -3.381 7.891 7.023 1 91.19 83 LYS B O 1
ATOM 1695 N N . SER B 1 84 ? -4.875 9.227 6.086 1 92.62 84 SER B N 1
ATOM 1696 C CA . SER B 1 84 ? -5.684 8.086 5.664 1 92.62 84 SER B CA 1
ATOM 1697 C C . SER B 1 84 ? -4.957 7.246 4.621 1 92.62 84 SER B C 1
ATOM 1699 O O . SER B 1 84 ? -5.031 6.016 4.641 1 92.62 84 SER B O 1
ATOM 1701 N N . GLY B 1 85 ? -4.246 7.898 3.73 1 91.25 85 GLY B N 1
ATOM 1702 C CA . GLY B 1 85 ? -3.451 7.195 2.734 1 91.25 85 GLY B CA 1
ATOM 1703 C C . GLY B 1 85 ? -2.336 6.367 3.338 1 91.25 85 GLY B C 1
ATOM 1704 O O . GLY B 1 85 ? -2.084 5.242 2.896 1 91.25 85 GLY B O 1
ATOM 1705 N N . ALA B 1 86 ? -1.7 6.969 4.246 1 91.69 86 ALA B N 1
ATOM 1706 C CA . ALA B 1 86 ? -0.618 6.258 4.918 1 91.69 86 ALA B CA 1
ATOM 1707 C C . ALA B 1 86 ? -1.141 5.016 5.637 1 91.69 86 ALA B C 1
ATOM 1709 O O . ALA B 1 86 ? -0.55 3.938 5.539 1 91.69 86 ALA B O 1
ATOM 1710 N N . LEU B 1 87 ? -2.246 5.18 6.348 1 92.5 87 LEU B N 1
ATOM 1711 C CA . LEU B 1 87 ? -2.818 4.047 7.07 1 92.5 87 LEU B CA 1
ATOM 1712 C C . LEU B 1 87 ? -3.283 2.963 6.105 1 92.5 87 LEU B C 1
ATOM 1714 O O . LEU B 1 87 ? -2.979 1.784 6.297 1 92.5 87 LEU B O 1
ATOM 1718 N N . GLY B 1 88 ? -4.008 3.369 5.148 1 94.25 88 GLY B N 1
ATOM 1719 C CA . GLY B 1 88 ? -4.445 2.41 4.145 1 94.25 88 GLY B CA 1
ATOM 1720 C C . GLY B 1 88 ? -3.291 1.722 3.439 1 94.25 88 GLY B C 1
ATOM 1721 O O . GLY B 1 88 ? -3.338 0.513 3.199 1 94.25 88 GLY B O 1
ATOM 1722 N N . GLY B 1 89 ? -2.309 2.498 3.086 1 93.88 89 GLY B N 1
ATOM 1723 C CA . GLY B 1 89 ? -1.124 1.938 2.455 1 93.88 89 GLY B CA 1
ATOM 1724 C C . GLY B 1 89 ? -0.406 0.924 3.324 1 93.88 89 GLY B C 1
ATOM 1725 O O . GLY B 1 89 ? 0.017 -0.129 2.842 1 93.88 89 GLY B O 1
ATOM 1726 N N . ASN B 1 90 ? -0.242 1.26 4.602 1 92.31 90 ASN B N 1
ATOM 1727 C CA . ASN B 1 90 ? 0.414 0.338 5.52 1 92.31 90 ASN B CA 1
ATOM 1728 C C . ASN B 1 90 ? -0.342 -0.983 5.625 1 92.31 90 ASN B C 1
ATOM 1730 O O . AS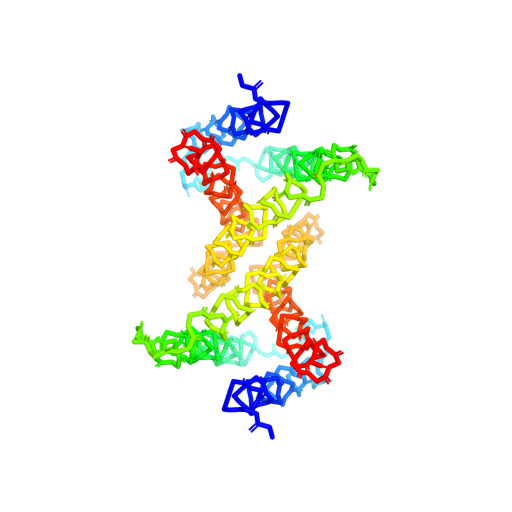N B 1 90 ? 0.27 -2.053 5.645 1 92.31 90 ASN B O 1
ATOM 1734 N N . ILE B 1 91 ? -1.585 -0.905 5.707 1 94.38 91 ILE B N 1
ATOM 1735 C CA . ILE B 1 91 ? -2.41 -2.105 5.793 1 94.38 91 ILE B CA 1
ATOM 1736 C C . ILE B 1 91 ? -2.293 -2.906 4.5 1 94.38 91 ILE B C 1
ATOM 1738 O O . ILE B 1 91 ? -2.125 -4.125 4.527 1 94.38 91 ILE B O 1
ATOM 1742 N N . ALA B 1 92 ? -2.369 -2.232 3.416 1 95.31 92 ALA B N 1
ATOM 1743 C CA . ALA B 1 92 ? -2.26 -2.9 2.123 1 95.31 92 ALA B CA 1
ATOM 1744 C C . ALA B 1 92 ? -0.893 -3.561 1.959 1 95.31 92 ALA B C 1
ATOM 1746 O O . ALA B 1 92 ? -0.795 -4.688 1.465 1 95.31 92 ALA B O 1
ATOM 1747 N N . MET B 1 93 ? 0.171 -2.904 2.34 1 94.12 93 MET B N 1
ATOM 1748 C CA . MET B 1 93 ? 1.519 -3.449 2.205 1 94.12 93 MET B CA 1
ATOM 1749 C C . MET B 1 93 ? 1.705 -4.668 3.105 1 94.12 93 MET B C 1
ATOM 1751 O O . MET B 1 93 ? 2.271 -5.676 2.682 1 94.12 93 MET B O 1
ATOM 1755 N N . ALA B 1 94 ? 1.221 -4.547 4.289 1 92.44 94 ALA B N 1
ATOM 1756 C CA . ALA B 1 94 ? 1.275 -5.691 5.195 1 92.44 94 ALA B CA 1
ATOM 1757 C C . ALA B 1 94 ? 0.487 -6.871 4.633 1 92.44 94 ALA B C 1
ATOM 1759 O O . ALA B 1 94 ? 0.962 -8.008 4.652 1 92.44 94 ALA B O 1
ATOM 1760 N N . GLY B 1 95 ? -0.679 -6.59 4.172 1 94.75 95 GLY B N 1
ATOM 1761 C CA . GLY B 1 95 ? -1.491 -7.633 3.564 1 94.75 95 GLY B CA 1
ATOM 1762 C C . GLY B 1 95 ? -0.856 -8.234 2.326 1 94.75 95 GLY B C 1
ATOM 1763 O O . GLY B 1 95 ? -0.958 -9.445 2.098 1 94.75 95 GLY B O 1
ATOM 1764 N N . ALA B 1 96 ? -0.269 -7.383 1.486 1 95.25 96 ALA B N 1
ATOM 1765 C CA . ALA B 1 96 ? 0.404 -7.863 0.281 1 95.25 96 ALA B CA 1
ATOM 1766 C C . ALA B 1 96 ? 1.555 -8.805 0.633 1 95.25 96 ALA B C 1
ATOM 1768 O O . ALA B 1 96 ? 1.788 -9.797 -0.061 1 95.25 96 ALA B O 1
ATOM 1769 N N . LEU B 1 97 ? 2.26 -8.531 1.674 1 93.56 97 LEU B N 1
ATOM 1770 C CA . LEU B 1 97 ? 3.34 -9.406 2.121 1 93.56 97 LEU B CA 1
ATOM 1771 C C . LEU B 1 97 ? 2.791 -10.742 2.602 1 93.56 97 LEU B C 1
ATOM 1773 O O . LEU B 1 97 ? 3.371 -11.797 2.32 1 93.56 97 LEU B O 1
ATOM 1777 N N . LEU B 1 98 ? 1.698 -10.703 3.291 1 93.44 98 LEU B N 1
ATOM 1778 C CA . LEU B 1 98 ? 1.048 -11.938 3.711 1 93.44 98 LEU B CA 1
ATOM 1779 C C . LEU B 1 98 ? 0.571 -12.734 2.502 1 93.44 98 LEU B C 1
ATOM 1781 O O . LEU B 1 98 ? 0.669 -13.969 2.488 1 93.44 98 LEU B O 1
ATOM 1785 N N . ALA B 1 99 ? 0.057 -12.008 1.552 1 93.88 99 ALA B N 1
ATOM 1786 C CA . ALA B 1 99 ? -0.363 -12.656 0.311 1 93.88 99 ALA B CA 1
ATOM 1787 C C . ALA B 1 99 ? 0.816 -13.336 -0.379 1 93.88 99 ALA B C 1
ATOM 1789 O O . ALA B 1 99 ? 0.697 -14.469 -0.849 1 93.88 99 ALA B O 1
ATOM 1790 N N . ALA B 1 100 ? 1.93 -12.656 -0.412 1 93.25 100 ALA B N 1
ATOM 1791 C CA . ALA B 1 100 ? 3.129 -13.227 -1.02 1 93.25 100 ALA B CA 1
ATOM 1792 C C . ALA B 1 100 ? 3.588 -14.469 -0.265 1 93.25 100 ALA B C 1
ATOM 1794 O O . ALA B 1 100 ? 4.059 -15.438 -0.873 1 93.25 100 ALA B O 1
ATOM 1795 N N . ALA B 1 101 ? 3.447 -14.484 1.021 1 91.56 101 ALA B N 1
ATOM 1796 C CA . ALA B 1 101 ? 3.873 -15.602 1.857 1 91.56 101 ALA B CA 1
ATOM 1797 C C . ALA B 1 101 ? 3.053 -16.859 1.557 1 91.56 101 ALA B C 1
ATOM 1799 O O . ALA B 1 101 ? 3.506 -17.969 1.804 1 91.56 101 ALA B O 1
ATOM 1800 N N . SER B 1 102 ? 1.874 -16.672 1.022 1 90.69 102 SER B N 1
ATOM 1801 C CA . SER B 1 102 ? 1.032 -17.828 0.723 1 90.69 102 SER B CA 1
ATOM 1802 C C . SER B 1 102 ? 1.644 -18.688 -0.379 1 90.69 102 SER B C 1
ATOM 1804 O O . SER B 1 102 ? 1.284 -19.859 -0.534 1 90.69 102 SER B O 1
ATOM 1806 N N . ALA B 1 103 ? 2.562 -18.109 -1.134 1 88.19 103 ALA B N 1
ATOM 1807 C CA . ALA B 1 103 ? 3.252 -18.875 -2.176 1 88.19 103 ALA B CA 1
ATOM 1808 C C . ALA B 1 103 ? 4.051 -20.031 -1.579 1 88.19 103 ALA B C 1
ATOM 1810 O O . ALA B 1 103 ? 4.223 -21.062 -2.219 1 88.19 103 ALA B O 1
ATOM 1811 N N . PHE B 1 104 ? 4.484 -19.906 -0.362 1 87.06 104 PHE B N 1
ATOM 1812 C CA . PHE B 1 104 ? 5.285 -20.938 0.288 1 87.06 104 PHE B CA 1
ATOM 1813 C C . PHE B 1 104 ? 4.422 -22.125 0.679 1 87.06 104 PHE B C 1
ATOM 1815 O O . PHE B 1 104 ? 4.938 -23.219 0.941 1 87.06 104 PHE B O 1
ATOM 1822 N N . LYS B 1 105 ? 3.133 -21.969 0.67 1 87.56 105 LYS B N 1
ATOM 1823 C CA . LYS B 1 105 ? 2.211 -23.062 0.959 1 87.56 105 LYS B CA 1
ATOM 1824 C C . LYS B 1 105 ? 1.672 -23.688 -0.327 1 87.56 105 LYS B C 1
ATOM 1826 O O . LYS B 1 105 ? 0.731 -24.469 -0.292 1 87.56 105 LYS B O 1
ATOM 1831 N N . GLY B 1 106 ? 2.189 -23.188 -1.49 1 85.62 106 GLY B N 1
ATOM 1832 C CA . GLY B 1 106 ? 1.829 -23.797 -2.758 1 85.62 106 GLY B CA 1
ATOM 1833 C C . GLY B 1 106 ? 0.717 -23.062 -3.482 1 85.62 106 GLY B C 1
ATOM 1834 O O . GLY B 1 106 ? 0.111 -23.609 -4.41 1 85.62 106 GLY B O 1
ATOM 1835 N N . ALA B 1 107 ? 0.438 -21.906 -3.031 1 85.31 107 ALA B N 1
ATOM 1836 C CA . ALA B 1 107 ? -0.598 -21.125 -3.715 1 85.31 107 ALA B CA 1
ATOM 1837 C C . ALA B 1 107 ? -0.214 -20.859 -5.168 1 85.31 107 ALA B C 1
ATOM 1839 O O . ALA B 1 107 ? 0.948 -20.578 -5.465 1 85.31 107 ALA B O 1
ATOM 1840 N N . THR B 1 108 ? -1.186 -20.984 -6.055 1 87.31 108 THR B N 1
ATOM 1841 C CA . THR B 1 108 ? -0.977 -20.672 -7.469 1 87.31 108 THR B CA 1
ATOM 1842 C C . THR B 1 108 ? -0.894 -19.172 -7.691 1 87.31 108 THR B C 1
ATOM 1844 O O . THR B 1 108 ? -1.139 -18.391 -6.773 1 87.31 108 THR B O 1
ATOM 1847 N N . GLY B 1 109 ? -0.48 -18.781 -8.883 1 86.56 109 GLY B N 1
ATOM 1848 C CA . GLY B 1 109 ? -0.427 -17.375 -9.227 1 86.56 109 GLY B CA 1
ATOM 1849 C C . GLY B 1 109 ? -1.749 -16.656 -9.016 1 86.56 109 GLY B C 1
ATOM 1850 O O . GLY B 1 109 ? -1.787 -15.578 -8.43 1 86.56 109 GLY B O 1
ATOM 1851 N N . PHE B 1 110 ? -2.816 -17.344 -9.344 1 85.56 110 PHE B N 1
ATOM 1852 C CA . PHE B 1 110 ? -4.145 -16.75 -9.219 1 85.56 110 PHE B CA 1
ATOM 1853 C C . PHE B 1 110 ? -4.555 -16.656 -7.754 1 85.56 110 PHE B C 1
ATOM 1855 O O . PHE B 1 110 ? -5.207 -15.68 -7.355 1 85.56 110 PHE B O 1
ATOM 1862 N N . GLN B 1 111 ? -4.172 -17.625 -7.043 1 85.94 111 GLN B N 1
ATOM 1863 C CA . GLN B 1 111 ? -4.508 -17.594 -5.625 1 85.94 111 GLN B CA 1
ATOM 1864 C C . GLN B 1 111 ? -3.779 -16.453 -4.918 1 85.94 111 GLN B C 1
ATOM 1866 O O . GLN B 1 111 ? -4.375 -15.727 -4.113 1 85.94 111 GLN B O 1
ATOM 1871 N N . VAL B 1 112 ? -2.514 -16.312 -5.238 1 88.81 112 VAL B N 1
ATOM 1872 C CA . VAL B 1 112 ? -1.757 -15.211 -4.645 1 88.81 112 VAL B CA 1
ATOM 1873 C C . VAL B 1 112 ? -2.342 -13.875 -5.098 1 88.81 112 VAL B C 1
ATOM 1875 O O . VAL B 1 112 ? -2.504 -12.953 -4.293 1 88.81 112 VAL B O 1
ATOM 1878 N N . ALA B 1 113 ? -2.699 -13.805 -6.32 1 90.69 113 ALA B N 1
ATOM 1879 C CA . ALA B 1 113 ? -3.299 -12.578 -6.848 1 90.69 113 ALA B CA 1
ATOM 1880 C C . ALA B 1 113 ? -4.582 -12.227 -6.098 1 90.69 113 ALA B C 1
ATOM 1882 O O . ALA B 1 113 ? -4.84 -11.055 -5.812 1 90.69 113 ALA B O 1
ATOM 1883 N N . ASN B 1 114 ? -5.348 -13.195 -5.762 1 87.88 114 ASN B N 1
ATOM 1884 C CA . ASN B 1 114 ? -6.582 -12.969 -5.02 1 87.88 114 ASN B CA 1
ATOM 1885 C C . ASN B 1 114 ? -6.305 -12.406 -3.629 1 87.88 114 ASN B C 1
ATOM 1887 O O . ASN B 1 114 ? -7 -11.492 -3.172 1 87.88 114 ASN B O 1
ATOM 1891 N N . TRP B 1 115 ? -5.336 -12.914 -3.057 1 90.12 115 TRP B N 1
ATOM 1892 C CA . TRP B 1 115 ? -4.969 -12.43 -1.729 1 90.12 115 TRP B CA 1
ATOM 1893 C C . TRP B 1 115 ? -4.426 -11.008 -1.8 1 90.12 115 TRP B C 1
ATOM 1895 O O . TRP B 1 115 ? -4.656 -10.203 -0.891 1 90.12 115 TRP B O 1
ATOM 1905 N N . VAL B 1 116 ? -3.688 -10.727 -2.85 1 93.12 116 VAL B N 1
ATOM 1906 C CA . VAL B 1 116 ? -3.182 -9.375 -3.049 1 93.12 116 VAL B CA 1
ATOM 1907 C C . VAL B 1 116 ? -4.352 -8.406 -3.221 1 93.12 116 VAL B C 1
ATOM 1909 O O . VAL B 1 116 ? -4.359 -7.32 -2.629 1 93.12 116 VAL B O 1
ATOM 1912 N N . LEU B 1 117 ? -5.34 -8.797 -3.973 1 91.62 117 LEU B N 1
ATOM 1913 C CA . LEU B 1 117 ? -6.516 -7.957 -4.172 1 91.62 117 LEU B CA 1
ATOM 1914 C C . LEU B 1 117 ? -7.246 -7.723 -2.855 1 91.62 117 LEU B C 1
ATOM 1916 O O . LEU B 1 117 ? -7.707 -6.609 -2.586 1 91.62 117 LEU B O 1
ATOM 1920 N N . LEU B 1 118 ? -7.32 -8.719 -2.066 1 90.69 118 LEU B N 1
ATOM 1921 C CA . LEU B 1 118 ? -7.945 -8.578 -0.757 1 90.69 118 LEU B CA 1
ATOM 1922 C C . LEU B 1 118 ? -7.172 -7.59 0.112 1 90.69 118 LEU B C 1
ATOM 1924 O O . LEU B 1 118 ? -7.773 -6.789 0.83 1 90.69 118 LEU B O 1
ATOM 1928 N N . ALA B 1 119 ? -5.844 -7.684 0.041 1 94 119 ALA B N 1
ATOM 1929 C CA . ALA B 1 119 ? -4.996 -6.781 0.814 1 94 119 ALA B CA 1
ATOM 1930 C C . ALA B 1 119 ? -5.195 -5.332 0.384 1 94 119 ALA B C 1
ATOM 1932 O O . ALA B 1 119 ? -5.336 -4.441 1.226 1 94 119 ALA B O 1
ATOM 1933 N N . VAL B 1 120 ? -5.195 -5.09 -0.936 1 93.88 120 VAL B N 1
ATOM 1934 C CA . VAL B 1 120 ? -5.383 -3.742 -1.459 1 93.88 120 VAL B CA 1
ATOM 1935 C C . VAL B 1 120 ? -6.789 -3.248 -1.126 1 93.88 120 VAL B C 1
ATOM 1937 O O . VAL B 1 120 ? -6.973 -2.098 -0.723 1 93.88 120 VAL B O 1
ATOM 1940 N N . PHE B 1 121 ? -7.746 -4.145 -1.258 1 92.06 121 PHE B N 1
ATOM 1941 C CA . PHE B 1 121 ? -9.125 -3.828 -0.901 1 92.06 121 PHE B CA 1
ATOM 1942 C C . PHE B 1 121 ? -9.227 -3.42 0.563 1 92.06 121 PHE B C 1
ATOM 1944 O O . PHE B 1 121 ? -9.844 -2.404 0.89 1 92.06 121 PHE B O 1
ATOM 1951 N N . ALA B 1 122 ? -8.664 -4.141 1.456 1 93.5 122 ALA B N 1
ATOM 1952 C CA . ALA B 1 122 ? -8.695 -3.834 2.883 1 93.5 122 ALA B CA 1
ATOM 1953 C C . ALA B 1 122 ? -8.047 -2.482 3.166 1 93.5 122 ALA B C 1
ATOM 1955 O O . ALA B 1 122 ? -8.562 -1.688 3.953 1 93.5 122 ALA B O 1
ATOM 1956 N N . GLY B 1 123 ? -6.859 -2.254 2.504 1 95.12 123 GLY B N 1
ATOM 1957 C CA . GLY B 1 123 ? -6.188 -0.972 2.65 1 95.12 123 GLY B CA 1
ATOM 1958 C C . GLY B 1 123 ? -7.035 0.201 2.195 1 95.12 123 GLY B C 1
ATOM 1959 O O . GLY B 1 123 ? -7.117 1.218 2.887 1 95.12 123 GLY B O 1
ATOM 1960 N N . GLU B 1 124 ? -7.695 0.047 1.083 1 93.19 124 GLU B N 1
ATOM 1961 C CA . GLU B 1 124 ? -8.547 1.109 0.555 1 93.19 124 GLU B CA 1
ATOM 1962 C C . GLU B 1 124 ? -9.773 1.322 1.433 1 93.19 124 GLU B C 1
ATOM 1964 O O . GLU B 1 124 ? -10.211 2.457 1.632 1 93.19 124 GLU B O 1
ATOM 1969 N N . LEU B 1 125 ? -10.312 0.249 1.892 1 93.44 125 LEU B N 1
ATOM 1970 C CA . LEU B 1 125 ? -11.453 0.365 2.793 1 93.44 125 LEU B CA 1
ATOM 1971 C C . LEU B 1 125 ? -11.086 1.177 4.031 1 93.44 125 LEU B C 1
ATOM 1973 O O . LEU B 1 125 ? -11.852 2.043 4.461 1 93.44 125 LEU B O 1
ATOM 1977 N N . VAL B 1 126 ? -9.977 0.918 4.535 1 95 126 VAL B N 1
ATOM 1978 C CA . VAL B 1 126 ? -9.523 1.629 5.727 1 95 126 VAL B CA 1
ATOM 1979 C C . VAL B 1 126 ? -9.234 3.086 5.379 1 95 126 VAL B C 1
ATOM 1981 O O . VAL B 1 126 ? -9.555 3.992 6.152 1 95 126 VAL B O 1
ATOM 1984 N N . ARG B 1 127 ? -8.586 3.258 4.223 1 93.56 127 ARG B N 1
ATOM 1985 C CA . ARG B 1 127 ? -8.281 4.613 3.77 1 93.56 127 ARG B CA 1
ATOM 1986 C C . ARG B 1 127 ? -9.547 5.461 3.699 1 93.56 127 ARG B C 1
ATOM 1988 O O . ARG B 1 127 ? -9.617 6.531 4.309 1 93.56 127 ARG B O 1
ATOM 1995 N N . TYR B 1 128 ? -10.508 5.004 3.061 1 93.19 128 TYR B N 1
ATOM 1996 C CA . TYR B 1 128 ? -11.727 5.785 2.896 1 93.19 128 TYR B CA 1
ATOM 1997 C C . TYR B 1 128 ? -12.531 5.82 4.191 1 93.19 128 TYR B C 1
ATOM 1999 O O . TYR B 1 128 ? -13.188 6.816 4.492 1 93.19 128 TYR B O 1
ATOM 2007 N N . GLY B 1 129 ? -12.523 4.75 4.922 1 94.69 129 GLY B N 1
ATOM 2008 C CA . GLY B 1 129 ? -13.148 4.77 6.234 1 94.69 129 GLY B CA 1
ATOM 2009 C C . GLY B 1 129 ? -12.57 5.824 7.156 1 94.69 129 GLY B C 1
ATOM 2010 O O . GLY B 1 129 ? -13.312 6.516 7.863 1 94.69 129 GLY B O 1
ATOM 2011 N N . MET B 1 130 ? -11.289 5.883 7.117 1 94.38 130 MET B N 1
ATOM 2012 C CA . MET B 1 130 ? -10.625 6.887 7.945 1 94.38 130 MET B CA 1
ATOM 2013 C C . MET B 1 130 ? -10.945 8.297 7.457 1 94.38 130 MET B C 1
ATOM 2015 O O . MET B 1 130 ? -11.109 9.211 8.266 1 94.38 130 MET B O 1
ATOM 2019 N N . GLN B 1 131 ? -10.977 8.461 6.16 1 91.81 131 GLN B N 1
ATOM 2020 C CA . GLN B 1 131 ? -11.359 9.766 5.629 1 91.81 131 GLN B CA 1
ATOM 2021 C C . GLN B 1 131 ? -12.742 10.18 6.129 1 91.81 131 GLN B C 1
ATOM 2023 O O . GLN B 1 131 ? -12.922 11.305 6.598 1 91.81 131 GLN B O 1
ATOM 2028 N N . ILE B 1 132 ? -13.648 9.289 6.039 1 92.31 132 ILE B N 1
ATOM 2029 C CA . ILE B 1 132 ? -15.008 9.562 6.477 1 92.31 132 ILE B CA 1
ATOM 2030 C C . ILE B 1 132 ? -15.016 9.93 7.961 1 92.31 132 ILE B C 1
ATOM 2032 O O . ILE B 1 132 ? -15.625 10.922 8.359 1 92.31 132 ILE B O 1
ATOM 2036 N N . ALA B 1 133 ? -14.352 9.156 8.781 1 94.19 133 ALA B N 1
ATOM 2037 C CA . ALA B 1 133 ? -14.297 9.391 10.219 1 94.19 133 ALA B CA 1
ATOM 2038 C C . ALA B 1 133 ? -13.672 10.75 10.531 1 94.19 133 ALA B C 1
ATOM 2040 O O . ALA B 1 133 ? -14.172 11.484 11.383 1 94.19 133 ALA B O 1
ATOM 2041 N N . LYS B 1 134 ? -12.617 11.094 9.828 1 91.94 134 LYS B N 1
ATOM 2042 C CA . LYS B 1 134 ? -11.922 12.344 10.109 1 91.94 134 LYS B CA 1
ATOM 2043 C C . LYS B 1 134 ? -12.734 13.547 9.625 1 91.94 134 LYS B C 1
ATOM 2045 O O . LYS B 1 134 ? -12.727 14.602 10.258 1 91.94 134 LYS B O 1
ATOM 2050 N N . TYR B 1 135 ? -13.414 13.391 8.562 1 88.12 135 TYR B N 1
ATOM 2051 C CA . TYR B 1 135 ? -14.266 14.469 8.086 1 88.12 135 TYR B CA 1
ATOM 2052 C C . TYR B 1 135 ? -15.469 14.656 9 1 88.12 135 TYR B C 1
ATOM 2054 O O . TYR B 1 135 ? -15.953 15.781 9.18 1 88.12 135 TYR B O 1
ATOM 2062 N N . ARG B 1 136 ? -15.875 13.57 9.594 1 87.94 136 ARG B N 1
ATOM 2063 C CA . ARG B 1 136 ? -17.047 13.641 10.453 1 87.94 136 ARG B CA 1
ATOM 2064 C C . ARG B 1 136 ? -16.672 14.055 11.875 1 87.94 136 ARG B C 1
ATOM 2066 O O . ARG B 1 136 ? -17.375 14.836 12.508 1 87.94 136 ARG B O 1
ATOM 2073 N N . TYR B 1 137 ? -15.648 13.352 12.367 1 82.88 137 TYR B N 1
ATOM 2074 C CA . TYR B 1 137 ? -15.383 13.523 13.789 1 82.88 137 TYR B CA 1
ATOM 2075 C C . TYR B 1 137 ? -14.266 14.539 14.016 1 82.88 137 TYR B C 1
ATOM 2077 O O . TYR B 1 137 ? -14.062 15.008 15.141 1 82.88 137 TYR B O 1
ATOM 2085 N N . TRP B 1 138 ? -13.188 14.688 13.164 1 66 138 TRP B N 1
ATOM 2086 C CA . TRP B 1 138 ? -12.125 15.648 13.422 1 66 138 TRP B CA 1
ATOM 2087 C C . TRP B 1 138 ? -12.539 17.047 13 1 66 138 TRP B C 1
ATOM 2089 O O . TRP B 1 138 ? -11.773 18 13.148 1 66 138 TRP B O 1
ATOM 2099 N N . LEU B 1 139 ? -13.719 17.094 12.375 1 47.69 139 LEU B N 1
ATOM 2100 C CA . LEU B 1 139 ? -14.258 18.453 12.359 1 47.69 139 LEU B CA 1
ATOM 2101 C C . LEU B 1 139 ? -14.914 18.781 13.695 1 47.69 139 LEU B C 1
ATOM 2103 O O . LEU B 1 139 ? -15.445 17.906 14.375 1 47.69 139 LEU B O 1
#